Protein AF-0000000084999894 (afdb_homodimer)

Foldseek 3Di:
DLLADDPVVLVVLLVLQQAQWFFDDPPDTHGCVNVVCSSVLSVQLSNCLQVALLVSLVRSQQVAWDADDNRPDIHGNCVGTPVVCSVVSSVSSHVSSD/DLLDDDPVVLVVLLVLQQAQWFFDDPPDTHGCVNVVCSSVLSVQLSNCLQVALLVSLVRSQQVAWDADDVRPDIHGNCVGTPVVCSVVSSVSSHVSSD

Solvent-accessible surface area (backbone atoms only — not comparable to full-atom values): 9987 Å² total; per-residue (Å²): 126,87,73,71,72,53,72,68,52,42,50,52,49,14,58,63,36,14,83,70,4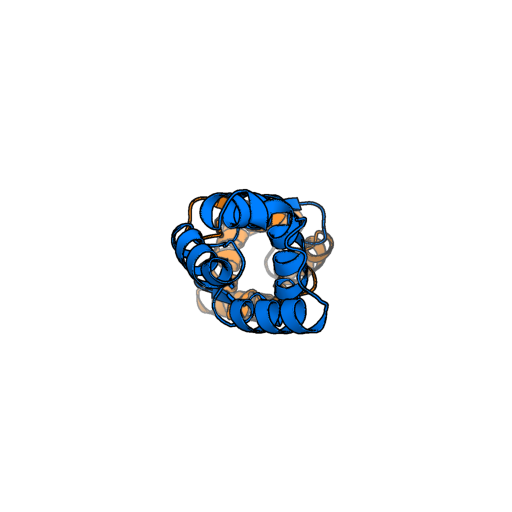1,41,37,26,52,62,90,40,76,47,32,23,44,81,60,68,42,21,52,60,38,40,58,46,20,51,80,29,21,89,69,24,25,67,52,11,37,54,51,16,30,55,64,38,73,38,34,20,11,76,52,82,36,72,42,35,43,58,55,28,23,36,72,73,49,52,57,54,45,19,59,70,35,42,85,65,23,111,126,84,74,71,73,54,71,69,53,43,52,52,48,12,57,65,36,12,83,70,42,41,37,25,51,61,89,39,76,47,32,24,45,79,64,68,43,21,52,61,39,40,58,48,18,51,78,28,21,88,68,25,25,68,52,12,38,55,51,16,30,55,65,38,72,40,34,21,11,78,51,81,37,71,42,34,42,57,53,28,22,36,72,72,49,52,56,56,44,20,61,69,36,42,85,64,22,111

Structure (mmCIF, N/CA/C/O backbone):
data_AF-0000000084999894-model_v1
#
loop_
_entity.id
_entity.type
_entity.pdbx_description
1 polymer 'DUF3181 domain-containing protein'
#
loop_
_atom_site.group_PDB
_atom_site.id
_atom_site.type_symbol
_atom_site.label_atom_id
_atom_site.label_alt_id
_atom_site.label_comp_id
_atom_site.label_asym_id
_atom_site.label_entity_id
_atom_site.label_seq_id
_atom_site.pdbx_PDB_ins_code
_atom_site.Cartn_x
_atom_site.Cartn_y
_atom_site.Cartn_z
_atom_site.occupancy
_atom_site.B_iso_or_equiv
_atom_site.auth_seq_id
_atom_site.auth_comp_id
_atom_site.auth_asym_id
_atom_site.auth_atom_id
_atom_site.pdbx_PDB_model_num
ATOM 1 N N . MET A 1 1 ? -5.047 29.031 24.141 1 42.06 1 MET A N 1
ATOM 2 C CA . MET A 1 1 ? -6.305 28.938 23.406 1 42.06 1 MET A CA 1
ATOM 3 C C . MET A 1 1 ? -6.305 27.719 22.469 1 42.06 1 MET A C 1
ATOM 5 O O . MET A 1 1 ? -5.336 27.5 21.75 1 42.06 1 MET A O 1
ATOM 9 N N . SER A 1 2 ? -6.98 26.578 22.766 1 49.41 2 SER A N 1
ATOM 10 C CA . SER A 1 2 ? -6.887 25.344 21.984 1 49.41 2 SER A CA 1
ATOM 11 C C . SER A 1 2 ? -7.191 25.594 20.516 1 49.41 2 SER A C 1
ATOM 13 O O . SER A 1 2 ? -8.258 26.125 20.172 1 49.41 2 SER A O 1
ATOM 15 N N . THR A 1 3 ? -6.207 26.016 19.672 1 62.91 3 THR A N 1
ATOM 16 C CA . THR A 1 3 ? -6.34 26.438 18.281 1 62.91 3 THR A CA 1
ATOM 17 C C . THR A 1 3 ? -7.086 25.406 17.453 1 62.91 3 THR A C 1
ATOM 19 O O . THR A 1 3 ? -6.469 24.625 16.719 1 62.91 3 THR A O 1
ATOM 22 N N . SER A 1 4 ? -8.242 25 18.031 1 76.25 4 SER A N 1
ATOM 23 C CA . SER A 1 4 ? -9.062 24.047 17.312 1 76.25 4 SER A CA 1
ATOM 24 C C . SER A 1 4 ? -9.695 24.672 16.062 1 76.25 4 SER A C 1
ATOM 26 O O . SER A 1 4 ? -10.109 25.844 16.109 1 76.25 4 SER A O 1
ATOM 28 N N . ILE A 1 5 ? -9.523 24.125 14.938 1 86.44 5 ILE A N 1
ATOM 29 C CA . ILE A 1 5 ? -10.117 24.594 13.688 1 86.44 5 ILE A CA 1
ATOM 30 C C . ILE A 1 5 ? -11.5 23.969 13.516 1 86.44 5 ILE A C 1
ATOM 32 O O . ILE A 1 5 ? -11.797 22.922 14.094 1 86.44 5 ILE A O 1
ATOM 36 N N . ASP A 1 6 ? -12.375 24.688 12.906 1 92.31 6 ASP A N 1
ATOM 37 C CA . ASP A 1 6 ? -13.734 24.188 12.734 1 92.31 6 ASP A CA 1
ATOM 38 C C . ASP A 1 6 ? -13.789 23.141 11.617 1 92.31 6 ASP A C 1
ATOM 40 O O . ASP A 1 6 ? -12.781 22.844 10.984 1 92.31 6 ASP A O 1
ATOM 44 N N . SER A 1 7 ? -14.977 22.594 11.375 1 94.31 7 SER A N 1
ATOM 45 C CA . SER A 1 7 ? -15.164 21.5 10.43 1 94.31 7 SER A CA 1
ATOM 46 C C . SER A 1 7 ? -14.828 21.938 9.008 1 94.31 7 SER A C 1
ATOM 48 O O . SER A 1 7 ? -14.281 21.156 8.227 1 94.31 7 SER A O 1
ATOM 50 N N . SER A 1 8 ? -15.211 23.172 8.656 1 95.5 8 SER A N 1
ATOM 51 C CA . SER A 1 8 ? -14.898 23.688 7.328 1 95.5 8 SER A CA 1
ATOM 52 C C . SER A 1 8 ? -13.391 23.781 7.105 1 95.5 8 SER A C 1
ATOM 54 O O . SER A 1 8 ? -12.898 23.438 6.031 1 95.5 8 SER A O 1
ATOM 56 N N . GLN A 1 9 ? -12.703 24.219 8.109 1 95.44 9 GLN A N 1
ATOM 57 C CA . GLN A 1 9 ? -11.25 24.328 8.031 1 95.44 9 GLN A CA 1
ATOM 58 C C . GLN A 1 9 ? -10.602 22.953 7.934 1 95.44 9 GLN A C 1
ATOM 60 O O . GLN A 1 9 ? -9.617 22.766 7.207 1 95.44 9 GLN A O 1
ATOM 65 N N . ILE A 1 10 ? -11.172 22.047 8.648 1 96.69 10 ILE A N 1
ATOM 66 C CA . ILE A 1 10 ? -10.664 20.688 8.586 1 96.69 10 ILE A CA 1
ATOM 67 C C . ILE A 1 10 ? -10.836 20.141 7.164 1 96.69 10 ILE A C 1
ATOM 69 O O . ILE A 1 10 ? -9.93 19.5 6.625 1 96.69 10 ILE A O 1
ATOM 73 N N . ASN A 1 11 ? -11.953 20.359 6.523 1 97.75 11 ASN A N 1
ATOM 74 C CA . ASN A 1 11 ? -12.195 19.938 5.152 1 97.75 11 ASN A CA 1
ATOM 75 C C . ASN A 1 11 ? -11.227 20.578 4.172 1 97.75 11 ASN A C 1
ATOM 77 O O . ASN A 1 11 ? -10.742 19.938 3.244 1 97.75 11 ASN A O 1
ATOM 81 N N . GLU A 1 12 ? -11.023 21.844 4.457 1 97.5 12 GLU A N 1
ATOM 82 C CA . GLU A 1 12 ? -10.07 22.562 3.611 1 97.5 12 GLU A CA 1
ATOM 83 C C . GLU A 1 12 ? -8.664 21.969 3.754 1 97.5 12 GLU A C 1
ATOM 85 O O . GLU A 1 12 ? -7.957 21.797 2.76 1 97.5 12 GLU A O 1
ATOM 90 N N . LEU A 1 13 ? -8.336 21.719 4.957 1 97.88 13 LEU A N 1
ATOM 91 C CA . LEU A 1 13 ? -7.039 21.094 5.219 1 97.88 13 LEU A CA 1
ATOM 92 C C . LEU A 1 13 ? -6.945 19.734 4.555 1 97.88 13 LEU A C 1
ATOM 94 O O . LEU A 1 13 ? -5.949 19.422 3.9 1 97.88 13 LEU A O 1
ATOM 98 N N . ALA A 1 14 ? -7.988 18.953 4.656 1 98.56 14 ALA A N 1
ATOM 99 C CA . ALA A 1 14 ? -8.031 17.625 4.043 1 98.56 14 ALA A CA 1
ATOM 100 C C . ALA A 1 14 ? -7.883 17.719 2.527 1 98.56 14 ALA A C 1
ATOM 102 O O . ALA A 1 14 ? -7.211 16.891 1.914 1 98.56 14 ALA A O 1
ATOM 103 N N . MET A 1 15 ? -8.445 18.719 1.971 1 98.44 15 MET A N 1
ATOM 104 C CA . MET A 1 15 ? -8.344 18.906 0.527 1 98.44 15 MET A CA 1
ATOM 105 C C . MET A 1 15 ? -6.91 19.219 0.118 1 98.44 15 MET A C 1
ATOM 107 O O . MET A 1 15 ? -6.441 18.766 -0.924 1 98.44 15 MET A O 1
ATOM 111 N N . SER A 1 16 ? -6.23 19.969 0.986 1 98.38 16 SER A N 1
ATOM 112 C CA . SER A 1 16 ? -4.836 20.328 0.718 1 98.38 16 SER A CA 1
ATOM 113 C C . SER A 1 16 ? -3.936 19.094 0.785 1 98.38 16 SER A C 1
ATOM 115 O O . SER A 1 16 ? -2.93 19.016 0.076 1 98.38 16 SER A O 1
ATOM 117 N N . ILE A 1 17 ? -4.324 18.125 1.551 1 98.81 17 ILE A N 1
ATOM 118 C CA . ILE A 1 17 ? -3.539 16.906 1.777 1 98.81 17 ILE A CA 1
ATOM 119 C C . ILE A 1 17 ? -3.84 15.891 0.686 1 98.81 17 ILE A C 1
ATOM 121 O O . ILE A 1 17 ? -2.936 15.203 0.205 1 98.81 17 ILE A O 1
ATOM 125 N N . ALA A 1 18 ? -4.996 15.875 0.167 1 98.75 18 ALA A N 1
ATOM 126 C CA . ALA A 1 18 ? -5.613 14.789 -0.592 1 98.75 18 ALA A CA 1
ATOM 127 C C . ALA A 1 18 ? -4.789 14.453 -1.832 1 98.75 18 ALA A C 1
ATOM 129 O O . ALA A 1 18 ? -4.531 13.281 -2.111 1 98.75 18 ALA A O 1
ATOM 130 N N . ASP A 1 19 ? -4.277 15.539 -2.557 1 98.12 19 ASP A N 1
ATOM 131 C CA . ASP A 1 19 ? -3.6 15.297 -3.828 1 98.12 19 ASP A CA 1
ATOM 132 C C . ASP A 1 19 ? -2.109 15.617 -3.727 1 98.12 19 ASP A C 1
ATOM 134 O O . ASP A 1 19 ? -1.407 15.648 -4.738 1 98.12 19 ASP A O 1
ATOM 138 N N . ARG A 1 20 ? -1.614 15.805 -2.467 1 98.5 20 ARG A N 1
ATOM 139 C CA . ARG A 1 20 ? -0.212 16.172 -2.293 1 98.5 20 ARG A CA 1
ATOM 140 C C . ARG A 1 20 ? 0.575 15.031 -1.652 1 98.5 20 ARG A C 1
ATOM 142 O O . ARG A 1 20 ? 1.729 14.789 -2.014 1 98.5 20 ARG A O 1
ATOM 149 N N . LEU A 1 21 ? -0.115 14.406 -0.722 1 98.81 21 LEU A N 1
ATOM 150 C CA . LEU A 1 21 ? 0.547 13.289 -0.059 1 98.81 21 LEU A CA 1
ATOM 151 C C . LEU A 1 21 ? 0.058 11.953 -0.62 1 98.81 21 LEU A C 1
ATOM 153 O O . LEU A 1 21 ? -1.085 11.852 -1.071 1 98.81 21 LEU A O 1
ATOM 157 N N . PHE A 1 22 ? 0.872 11 -0.553 1 98.75 22 PHE A N 1
ATOM 158 C CA . PHE A 1 22 ? 0.5 9.688 -1.085 1 98.75 22 PHE A CA 1
ATOM 159 C C . PHE A 1 22 ? 1.271 8.578 -0.38 1 98.75 22 PHE A C 1
ATOM 161 O O . PHE A 1 22 ? 2.371 8.805 0.127 1 98.75 22 PHE A O 1
ATOM 168 N N . ILE A 1 23 ? 0.676 7.43 -0.341 1 98.69 23 ILE A N 1
ATOM 169 C CA . ILE A 1 23 ? 1.337 6.176 0.007 1 98.69 23 ILE A CA 1
ATOM 170 C C . ILE A 1 23 ? 2.098 5.641 -1.203 1 98.69 23 ILE A C 1
ATOM 172 O O . ILE A 1 23 ? 1.589 5.668 -2.326 1 98.69 23 ILE A O 1
ATOM 176 N N . GLN A 1 24 ? 3.289 5.176 -0.963 1 98.56 24 GLN A N 1
ATOM 177 C CA . GLN A 1 24 ? 4.059 4.605 -2.066 1 98.56 24 GLN A CA 1
ATOM 178 C C . GLN A 1 24 ? 4.211 3.096 -1.91 1 98.56 24 GLN A C 1
ATOM 180 O O . GLN A 1 24 ? 4.672 2.617 -0.873 1 98.56 24 GLN A O 1
ATOM 185 N N . VAL A 1 25 ? 3.748 2.352 -2.902 1 97.88 25 VAL A N 1
ATOM 186 C CA . VAL A 1 25 ? 3.898 0.904 -3.008 1 97.88 25 VAL A CA 1
ATOM 187 C C . VAL A 1 25 ? 4.707 0.557 -4.254 1 97.88 25 VAL A C 1
ATOM 189 O O . VAL A 1 25 ? 4.191 0.607 -5.371 1 97.88 25 VAL A O 1
ATOM 192 N N . GLY A 1 26 ? 5.902 0.146 -4.023 1 96.75 26 GLY A N 1
ATOM 193 C CA . GLY A 1 26 ? 6.777 0.021 -5.176 1 96.75 26 GLY A CA 1
ATOM 194 C C . GLY A 1 26 ? 6.891 1.301 -5.984 1 96.75 26 GLY A C 1
ATOM 195 O O . GLY A 1 26 ? 7.266 2.346 -5.449 1 96.75 26 GLY A O 1
ATOM 196 N N . ASN A 1 27 ? 6.555 1.241 -7.223 1 96.38 27 ASN A N 1
ATOM 197 C CA . ASN A 1 27 ? 6.613 2.416 -8.086 1 96.38 27 ASN A CA 1
ATOM 198 C C . ASN A 1 27 ? 5.246 3.082 -8.219 1 96.38 27 ASN A C 1
ATOM 200 O O . ASN A 1 27 ? 5.086 4.039 -8.977 1 96.38 27 ASN A O 1
ATOM 204 N N . TRP A 1 28 ? 4.387 2.646 -7.508 1 97.56 28 TRP A N 1
ATOM 205 C CA . TRP A 1 28 ? 3.016 3.139 -7.59 1 97.56 28 TRP A CA 1
ATOM 206 C C . TRP A 1 28 ? 2.717 4.117 -6.461 1 97.56 28 TRP A C 1
ATOM 208 O O . TRP A 1 28 ? 3.205 3.947 -5.34 1 97.56 28 TRP A O 1
ATOM 218 N N . ASN A 1 29 ? 1.89 5.152 -6.734 1 98.12 29 ASN A N 1
ATOM 219 C CA . ASN A 1 29 ? 1.499 6.156 -5.75 1 98.12 29 ASN A CA 1
ATOM 220 C C . ASN A 1 29 ? -0.011 6.172 -5.535 1 98.12 29 ASN A C 1
ATOM 222 O O . ASN A 1 29 ? -0.778 6.34 -6.484 1 98.12 29 ASN A O 1
ATOM 226 N N . LEU A 1 30 ? -0.468 6.066 -4.301 1 98.25 30 LEU A N 1
ATOM 227 C CA . LEU A 1 30 ? -1.865 6.184 -3.895 1 98.25 30 LEU A CA 1
ATOM 228 C C . LEU A 1 30 ? -2.088 7.453 -3.078 1 98.25 30 LEU A C 1
ATOM 230 O O . LEU A 1 30 ? -1.743 7.504 -1.896 1 98.25 30 LEU A O 1
ATOM 234 N N . TYR A 1 31 ? -2.672 8.406 -3.691 1 98.62 31 TYR A N 1
ATOM 235 C CA . TYR A 1 31 ? -2.906 9.672 -3.004 1 98.62 31 TYR A CA 1
ATOM 236 C C . TYR A 1 31 ? -3.877 9.492 -1.844 1 98.62 31 TYR A C 1
ATOM 238 O O . TYR A 1 31 ? -4.805 8.68 -1.922 1 98.62 31 TYR A O 1
ATOM 246 N N . LEU A 1 32 ? -3.652 10.266 -0.811 1 98.88 32 LEU A N 1
ATOM 247 C CA . LEU A 1 32 ? -4.391 10.086 0.434 1 98.88 32 LEU A CA 1
ATOM 248 C C . LEU A 1 32 ? -5.871 10.398 0.238 1 98.88 32 LEU A C 1
ATOM 250 O O . LEU A 1 32 ? -6.723 9.852 0.938 1 98.88 32 LEU A O 1
ATOM 254 N N . GLY A 1 33 ? -6.113 11.305 -0.749 1 98.44 33 GLY A N 1
ATOM 255 C CA . GLY A 1 33 ? -7.508 11.523 -1.103 1 98.44 33 GLY A CA 1
ATOM 256 C C . GLY A 1 33 ? -8.203 10.273 -1.601 1 98.44 33 GLY A C 1
ATOM 257 O O . GLY A 1 33 ? -9.305 9.953 -1.165 1 98.44 33 GLY A O 1
ATOM 258 N N . ASP A 1 34 ? -7.57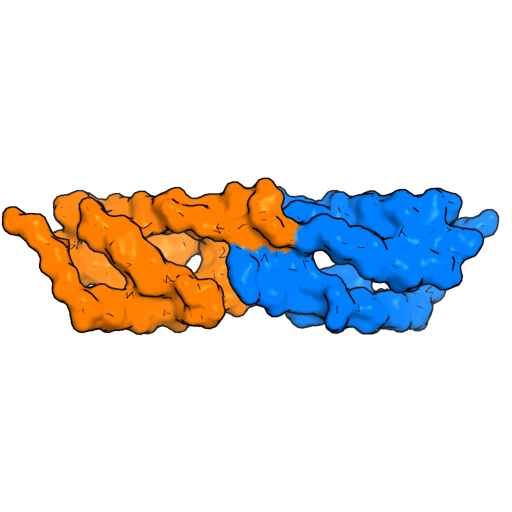 9.539 -2.434 1 97.56 34 ASP A N 1
ATOM 259 C CA . ASP A 1 34 ? -8.125 8.312 -2.988 1 97.56 34 ASP A CA 1
ATOM 260 C C . ASP A 1 34 ? -8.188 7.211 -1.932 1 97.56 34 ASP A C 1
ATOM 262 O O . ASP A 1 34 ? -9.109 6.395 -1.933 1 97.56 34 ASP A O 1
ATOM 266 N N . ALA A 1 35 ? -7.242 7.203 -1.053 1 98.12 35 ALA A N 1
ATOM 267 C CA . ALA A 1 35 ? -7.191 6.207 0.012 1 98.12 35 ALA A CA 1
ATOM 268 C C . ALA A 1 35 ? -8.242 6.488 1.083 1 98.12 35 ALA A C 1
ATOM 270 O O . ALA A 1 35 ? -8.523 5.633 1.924 1 98.12 35 ALA A O 1
ATOM 271 N N . GLY A 1 36 ? -8.766 7.676 1.106 1 98.19 36 GLY A N 1
ATOM 272 C CA . GLY A 1 36 ? -9.727 8.062 2.125 1 98.19 36 GLY A CA 1
ATOM 273 C C . GLY A 1 36 ? -9.086 8.383 3.461 1 98.19 36 GLY A C 1
ATOM 274 O O . GLY A 1 36 ? -9.711 8.219 4.512 1 98.19 36 GLY A O 1
ATOM 275 N N . LEU A 1 37 ? -7.801 8.875 3.459 1 98.69 37 LEU A N 1
ATOM 276 C CA . LEU A 1 37 ? -7.078 9.047 4.715 1 98.69 37 LEU A CA 1
ATOM 277 C C . LEU A 1 37 ? -6.828 10.523 5.008 1 98.69 37 LEU A C 1
ATOM 279 O O . LEU A 1 37 ? -6.387 10.875 6.102 1 98.69 37 LEU A O 1
ATOM 283 N N . ALA A 1 38 ? -7.059 11.422 4.047 1 98.81 38 ALA A N 1
ATOM 284 C CA . ALA A 1 38 ? -6.672 12.82 4.156 1 98.81 38 ALA A CA 1
ATOM 285 C C . ALA A 1 38 ? -7.367 13.492 5.336 1 98.81 38 ALA A C 1
ATOM 287 O O . ALA A 1 38 ? -6.73 14.188 6.133 1 98.81 38 ALA A O 1
ATOM 288 N N . LYS A 1 39 ? -8.648 13.258 5.531 1 98.56 39 LYS A N 1
ATOM 289 C CA . LYS A 1 39 ? -9.383 13.914 6.609 1 98.56 39 LYS A CA 1
ATOM 290 C C . LYS A 1 39 ? -8.961 13.367 7.973 1 98.56 39 LYS A C 1
ATOM 292 O O . LYS A 1 39 ? -8.773 14.133 8.922 1 98.56 39 LYS A O 1
ATOM 297 N N . ASP A 1 40 ? -8.836 12.031 8.023 1 98.25 40 ASP A N 1
ATOM 298 C CA . ASP A 1 40 ? -8.352 11.438 9.266 1 98.25 40 ASP A CA 1
ATOM 299 C C . ASP A 1 40 ? -6.996 12.023 9.656 1 98.25 40 ASP A C 1
ATOM 301 O O . ASP A 1 40 ? -6.742 12.289 10.836 1 98.25 40 ASP A O 1
ATOM 305 N N . LEU A 1 41 ? -6.203 12.219 8.672 1 98.69 41 LEU A N 1
ATOM 306 C CA . LEU A 1 41 ? -4.895 12.789 8.953 1 98.69 41 LEU A CA 1
ATOM 307 C C . LEU A 1 41 ? -5.02 14.227 9.438 1 98.69 41 LEU A C 1
ATOM 309 O O . LEU A 1 41 ? -4.355 14.625 10.398 1 98.69 41 LEU A O 1
ATOM 313 N N . ALA A 1 42 ? -5.82 14.953 8.797 1 98.44 42 ALA A N 1
ATOM 314 C CA . ALA A 1 42 ? -6.055 16.328 9.227 1 98.44 42 ALA A CA 1
ATOM 315 C C . ALA A 1 42 ? -6.492 16.391 10.688 1 98.44 42 ALA A C 1
ATOM 317 O O . ALA A 1 42 ? -5.969 17.188 11.469 1 98.44 42 ALA A O 1
ATOM 318 N N . ILE A 1 43 ? -7.363 15.531 11 1 97.94 43 ILE A N 1
ATOM 319 C CA . ILE A 1 43 ? -7.918 15.484 12.352 1 97.94 43 ILE A CA 1
ATOM 320 C C . ILE A 1 43 ? -6.824 15.086 13.344 1 97.94 43 ILE A C 1
ATOM 322 O O . ILE A 1 43 ? -6.695 15.695 14.406 1 97.94 43 ILE A O 1
ATOM 326 N N . GLU A 1 44 ? -6.027 14.195 12.945 1 97.88 44 GLU A N 1
ATOM 327 C CA . GLU A 1 44 ? -4.953 13.75 13.828 1 97.88 44 GLU A CA 1
ATOM 328 C C . GLU A 1 44 ? -3.924 14.852 14.055 1 97.88 44 GLU A C 1
ATOM 330 O O . GLU A 1 44 ? -3.422 15.023 15.164 1 97.88 44 GLU A O 1
ATOM 335 N N . CYS A 1 45 ? -3.646 15.539 13.07 1 98.19 45 CYS A N 1
ATOM 336 C CA . CYS A 1 45 ? -2.646 16.594 13.164 1 98.19 45 CYS A CA 1
ATOM 337 C C . CYS A 1 45 ? -3.133 17.719 14.062 1 98.19 45 CYS A C 1
ATOM 339 O O . CYS A 1 45 ? -2.348 18.312 14.812 1 98.19 45 CYS A O 1
ATOM 341 N N . GLN A 1 46 ? -4.395 18.031 13.969 1 96.88 46 GLN A N 1
ATOM 342 C CA . GLN A 1 46 ? -4.914 19.203 14.68 1 96.88 46 GLN A CA 1
ATOM 343 C C . GLN A 1 46 ? -4.664 19.094 16.172 1 96.88 46 GLN A C 1
ATOM 345 O O . GLN A 1 46 ? -4.477 20.094 16.859 1 96.88 46 GLN A O 1
ATOM 350 N N . ALA A 1 47 ? -4.594 17.922 16.672 1 95.69 47 ALA A N 1
ATOM 351 C CA . ALA A 1 47 ? -4.395 17.688 18.094 1 95.69 47 ALA A CA 1
ATOM 352 C C . ALA A 1 47 ? -3.057 18.25 18.562 1 95.69 47 ALA A C 1
ATOM 354 O O . ALA A 1 47 ? -2.846 18.438 19.766 1 95.69 47 ALA A O 1
ATOM 355 N N . ASN A 1 48 ? -2.168 18.531 17.656 1 96.81 48 ASN A N 1
ATOM 356 C CA . ASN A 1 48 ? -0.824 18.953 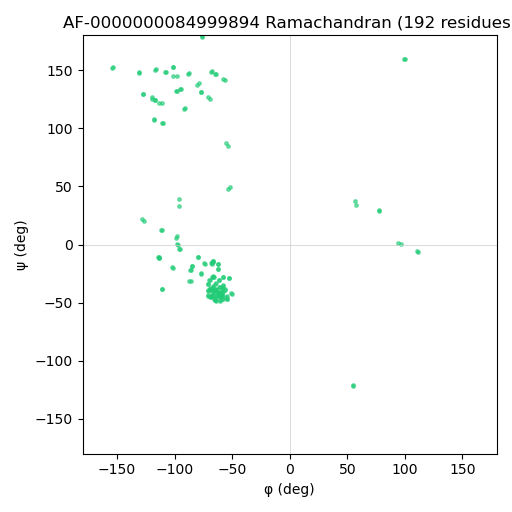18.031 1 96.81 48 ASN A CA 1
ATOM 357 C C . ASN A 1 48 ? -0.435 20.266 17.359 1 96.81 48 ASN A C 1
ATOM 359 O O . ASN A 1 48 ? 0.75 20.562 17.188 1 96.81 48 ASN A O 1
ATOM 363 N N . PHE A 1 49 ? -1.433 20.984 16.938 1 96.69 49 PHE A N 1
ATOM 364 C CA . PHE A 1 49 ? -1.169 22.266 16.297 1 96.69 49 PHE A CA 1
ATOM 365 C C . PHE A 1 49 ? -0.384 23.188 17.219 1 96.69 49 PHE A C 1
ATOM 367 O O . PHE A 1 49 ? 0.469 23.953 16.766 1 96.69 49 PHE A O 1
ATOM 374 N N . ASP A 1 50 ? -0.637 23.125 18.484 1 95.75 50 ASP A N 1
ATOM 375 C CA . ASP A 1 50 ? -0.014 24 19.469 1 95.75 50 ASP A CA 1
ATOM 376 C C . ASP A 1 50 ? 1.477 23.703 19.609 1 95.75 50 ASP A C 1
ATOM 378 O O . ASP A 1 50 ? 2.229 24.516 20.156 1 95.75 50 ASP A O 1
ATOM 382 N N . GLN A 1 51 ? 1.883 22.609 19.141 1 96.94 51 GLN A N 1
ATOM 383 C CA . GLN A 1 51 ? 3.275 22.203 19.281 1 96.94 51 GLN A CA 1
ATOM 384 C C . GLN A 1 51 ? 4.074 22.516 18.016 1 96.94 51 GLN A C 1
ATOM 386 O O . GLN A 1 51 ? 5.266 22.219 17.938 1 96.94 51 GLN A O 1
ATOM 391 N N . GLY A 1 52 ? 3.393 23.094 17.031 1 97 52 GLY A N 1
ATOM 392 C CA . GLY A 1 52 ? 4.066 23.453 15.797 1 97 52 GLY A CA 1
ATOM 393 C C . GLY A 1 52 ? 3.855 22.453 14.68 1 97 52 GLY A C 1
ATOM 394 O O . GLY A 1 52 ? 3.523 21.297 14.938 1 97 52 GLY A O 1
ATOM 395 N N . ALA A 1 53 ? 4.074 22.906 13.445 1 97.81 53 ALA A N 1
ATOM 396 C CA . ALA A 1 53 ? 3.795 22.125 12.25 1 97.81 53 ALA A CA 1
ATOM 397 C C . ALA A 1 53 ? 4.676 20.875 12.188 1 97.81 53 ALA A C 1
ATOM 399 O O . ALA A 1 53 ? 4.227 19.812 11.758 1 97.81 53 ALA A O 1
ATOM 400 N N . ASN A 1 54 ? 5.934 21 12.578 1 97.94 54 ASN A N 1
ATOM 401 C CA . ASN A 1 54 ? 6.863 19.875 12.539 1 97.94 54 ASN A CA 1
ATOM 402 C C . ASN A 1 54 ? 6.391 18.734 13.43 1 97.94 54 ASN A C 1
ATOM 404 O O . ASN A 1 54 ? 6.32 17.578 12.984 1 97.94 54 ASN A O 1
ATOM 408 N N . VAL A 1 55 ? 6.023 19.031 14.625 1 98.06 55 VAL A N 1
ATOM 409 C CA . VAL A 1 55 ? 5.562 18.031 15.586 1 98.06 55 VAL A CA 1
ATOM 410 C C . VAL A 1 55 ? 4.211 17.469 15.148 1 98.06 55 VAL A C 1
ATOM 412 O O . VAL A 1 55 ? 3.996 16.266 15.156 1 98.06 55 VAL A O 1
ATOM 415 N N . ALA A 1 56 ? 3.27 18.328 14.727 1 98.12 56 ALA A N 1
ATOM 416 C CA . ALA A 1 56 ? 1.942 17.906 14.289 1 98.12 56 ALA A CA 1
ATOM 417 C C . ALA A 1 56 ? 2.037 16.938 13.117 1 98.12 56 ALA A C 1
ATOM 419 O O . ALA A 1 56 ? 1.313 15.938 13.07 1 98.12 56 ALA A O 1
ATOM 420 N N . ALA A 1 57 ? 2.922 17.188 12.172 1 98.69 57 ALA A N 1
ATOM 421 C CA . ALA A 1 57 ? 3.104 16.328 11.008 1 98.69 57 ALA A CA 1
ATOM 422 C C . ALA A 1 57 ? 3.602 14.945 11.414 1 98.69 57 ALA A C 1
ATOM 424 O O . ALA A 1 57 ? 3.043 13.93 11 1 98.69 57 ALA A O 1
ATOM 425 N N . ARG A 1 58 ? 4.594 14.922 12.227 1 98.5 58 ARG A N 1
ATOM 426 C CA . ARG A 1 58 ? 5.203 13.656 12.633 1 98.5 58 ARG A CA 1
ATOM 427 C C . ARG A 1 58 ? 4.227 12.812 13.453 1 98.5 58 ARG A C 1
ATOM 429 O O . ARG A 1 58 ? 4.023 11.633 13.156 1 98.5 58 ARG A O 1
ATOM 436 N N . LYS A 1 59 ? 3.609 13.477 14.406 1 98.44 59 LYS A N 1
ATOM 437 C CA . LYS A 1 59 ? 2.676 12.75 15.266 1 98.44 59 LYS A CA 1
ATOM 438 C C . LYS A 1 59 ? 1.433 12.328 14.484 1 98.44 59 LYS A C 1
ATOM 440 O O . LYS A 1 59 ? 0.879 11.25 14.727 1 98.44 59 LYS A O 1
ATOM 445 N N . GLY A 1 60 ? 0.975 13.211 13.602 1 98.62 60 GLY A N 1
ATOM 446 C CA . GLY A 1 60 ? -0.157 12.859 12.766 1 98.62 60 GLY A CA 1
ATOM 447 C C . GLY A 1 60 ? 0.092 11.617 11.922 1 98.62 60 GLY A C 1
ATOM 448 O O . GLY A 1 60 ? -0.739 10.703 11.891 1 98.62 60 GLY A O 1
ATOM 4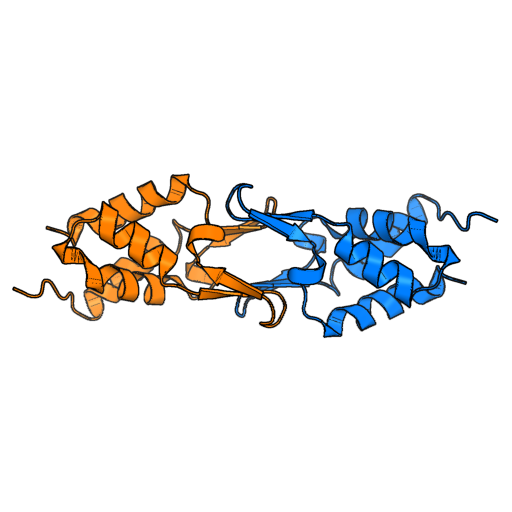49 N N . LEU A 1 61 ? 1.202 11.547 11.281 1 98.81 61 LEU A N 1
ATOM 450 C CA . LEU A 1 61 ? 1.556 10.43 10.414 1 98.81 61 LEU A CA 1
ATOM 451 C C . LEU A 1 61 ? 1.803 9.164 11.234 1 98.81 61 LEU A C 1
ATOM 453 O O . LEU A 1 61 ? 1.482 8.055 10.789 1 98.81 61 LEU A O 1
ATOM 457 N N . GLU A 1 62 ? 2.271 9.344 12.422 1 98.44 62 GLU A N 1
ATOM 458 C CA . GLU A 1 62 ? 2.502 8.211 13.312 1 98.44 62 GLU A CA 1
ATOM 459 C C . GLU A 1 62 ? 1.194 7.703 13.906 1 98.44 62 GLU A C 1
ATOM 461 O O . GLU A 1 62 ? 1.076 6.523 14.242 1 98.44 62 GLU A O 1
ATOM 466 N N . GLY A 1 63 ? 0.276 8.562 13.961 1 98.25 63 GLY A N 1
ATOM 467 C CA . GLY A 1 63 ? -0.97 8.258 14.648 1 98.25 63 GLY A CA 1
ATOM 468 C C . GLY A 1 63 ? -1.97 7.531 13.773 1 98.25 63 GLY A C 1
ATOM 469 O O . GLY A 1 63 ? -2.924 6.934 14.273 1 98.25 63 GLY A O 1
ATOM 470 N N . ILE A 1 64 ? -1.772 7.594 12.492 1 98.56 64 ILE A N 1
ATOM 471 C CA . ILE A 1 64 ? -2.689 6.953 11.555 1 98.56 64 ILE A CA 1
ATOM 472 C C . ILE A 1 64 ? -2.213 5.535 11.25 1 98.56 64 ILE A C 1
ATOM 474 O O . ILE A 1 64 ? -1.138 5.344 10.68 1 98.56 64 ILE A O 1
ATOM 478 N N . GLN A 1 65 ? -3.066 4.594 11.656 1 98.19 65 GLN A N 1
ATOM 479 C CA . GLN A 1 65 ? -2.758 3.201 11.352 1 98.19 65 GLN A CA 1
ATOM 480 C C . GLN A 1 65 ? -3.439 2.756 10.062 1 98.19 65 GLN A C 1
ATOM 482 O O . GLN A 1 65 ? -4.645 2.965 9.883 1 98.19 65 GLN A O 1
ATOM 487 N N . VAL A 1 66 ? -2.689 2.115 9.242 1 98.5 66 VAL A N 1
ATOM 488 C CA . VAL A 1 66 ? -3.211 1.649 7.957 1 98.5 66 VAL A CA 1
ATOM 489 C C . VAL A 1 66 ? -3.172 0.124 7.906 1 98.5 66 VAL A C 1
ATOM 491 O O . VAL A 1 66 ? -2.131 -0.485 8.172 1 98.5 66 VAL A O 1
ATOM 494 N N . LYS A 1 67 ? -4.324 -0.486 7.656 1 98.19 67 LYS A N 1
ATOM 495 C CA . LYS A 1 67 ? -4.414 -1.933 7.477 1 98.19 67 LYS A CA 1
ATOM 496 C C . LYS A 1 67 ? -3.912 -2.346 6.098 1 98.19 67 LYS A C 1
ATOM 498 O O . LYS A 1 67 ? -4.281 -1.739 5.09 1 98.19 67 LYS A O 1
ATOM 503 N N . LEU A 1 68 ? -3.055 -3.342 6.074 1 98.31 68 LEU A N 1
ATOM 504 C CA . LEU A 1 68 ? -2.576 -3.895 4.812 1 98.31 68 LEU A CA 1
ATOM 505 C C . LEU A 1 68 ? -3.004 -5.352 4.66 1 98.31 68 LEU A C 1
ATOM 507 O O . LEU A 1 68 ? -3.16 -6.062 5.652 1 98.31 68 LEU A O 1
ATOM 511 N N . GLY A 1 69 ? -3.195 -5.816 3.455 1 97.56 69 GLY A N 1
ATOM 512 C CA . GLY A 1 69 ? -3.396 -7.223 3.156 1 97.56 69 GLY A CA 1
ATOM 513 C C . GLY A 1 69 ? -4.578 -7.828 3.896 1 97.56 69 GLY A C 1
ATOM 514 O O . GLY A 1 69 ? -4.453 -8.891 4.504 1 97.56 69 GLY A O 1
ATOM 515 N N . GLY A 1 70 ? -5.52 -7.152 4.105 1 95.31 70 GLY A N 1
ATOM 516 C CA . GLY A 1 70 ? -6.703 -7.688 4.762 1 95.31 70 GLY A CA 1
ATOM 517 C C . GLY A 1 70 ? -6.734 -7.414 6.254 1 95.31 70 GLY A C 1
ATOM 518 O O . GLY A 1 70 ? -7.602 -7.926 6.965 1 95.31 70 GLY A O 1
ATOM 519 N N . GLY A 1 71 ? -5.762 -6.754 6.742 1 94.44 71 GLY A N 1
ATOM 520 C CA . GLY A 1 71 ? -5.855 -6.297 8.125 1 94.44 71 GLY A CA 1
ATOM 521 C C . GLY A 1 71 ? -4.887 -7.008 9.055 1 94.44 71 GLY A C 1
ATOM 522 O O . GLY A 1 71 ? -4.711 -6.598 10.203 1 94.44 71 GLY A O 1
ATOM 523 N N . ILE A 1 72 ? -4.18 -7.996 8.617 1 92.94 72 ILE A N 1
ATOM 524 C CA . ILE A 1 72 ? -3.252 -8.727 9.477 1 92.94 72 ILE A CA 1
ATOM 525 C C . ILE A 1 72 ? -2.047 -7.844 9.805 1 92.94 72 ILE A C 1
ATOM 527 O O . ILE A 1 72 ? -1.552 -7.844 10.93 1 92.94 72 ILE A O 1
ATOM 531 N N . THR A 1 73 ? -1.66 -7.145 8.742 1 96.31 73 THR A N 1
ATOM 532 C CA . THR A 1 73 ? -0.571 -6.191 8.922 1 96.31 73 THR A CA 1
ATOM 533 C C . THR A 1 73 ? -1.117 -4.781 9.125 1 96.31 73 THR A C 1
ATOM 535 O O . THR A 1 73 ? -2.041 -4.359 8.43 1 96.31 73 THR A O 1
ATOM 538 N N . ARG A 1 74 ? -0.595 -4.117 10.148 1 97.88 74 ARG A N 1
ATOM 539 C CA . ARG A 1 74 ? -0.927 -2.721 10.398 1 97.88 74 ARG A CA 1
ATOM 540 C C . ARG A 1 74 ? 0.334 -1.873 10.531 1 97.88 74 ARG A C 1
ATOM 542 O O . ARG A 1 74 ? 1.249 -2.225 11.281 1 97.88 74 ARG A O 1
ATOM 549 N N . LEU A 1 75 ? 0.382 -0.807 9.812 1 98.25 75 LEU A N 1
ATOM 550 C CA . LEU A 1 75 ? 1.509 0.118 9.867 1 98.25 75 LEU A CA 1
ATOM 551 C C . LEU A 1 75 ? 1.026 1.556 10.031 1 98.25 75 LEU A C 1
ATOM 553 O O . LEU A 1 75 ? -0.026 1.923 9.5 1 98.25 75 LEU A O 1
ATOM 557 N N . PRO A 1 76 ? 1.839 2.35 10.719 1 98.38 76 PRO A N 1
ATOM 558 C CA . PRO A 1 76 ? 1.517 3.777 10.68 1 98.38 76 PRO A CA 1
ATOM 559 C C . PRO A 1 76 ? 1.737 4.391 9.297 1 98.38 76 PRO A C 1
ATOM 561 O O . PRO A 1 76 ? 2.586 3.92 8.539 1 98.38 76 PRO A O 1
ATOM 564 N N . LEU A 1 77 ? 0.948 5.355 9.016 1 98.62 77 LEU A N 1
ATOM 565 C CA . LEU A 1 77 ? 1.083 6.078 7.758 1 98.62 77 LEU A CA 1
ATOM 566 C C . LEU A 1 77 ? 2.514 6.566 7.562 1 98.62 77 LEU A C 1
ATOM 568 O O . LEU A 1 77 ? 3.008 6.625 6.434 1 98.62 77 LEU A O 1
ATOM 572 N N . SER A 1 78 ? 3.275 6.836 8.617 1 98.62 78 SER A N 1
ATOM 573 C CA . SER A 1 78 ? 4.648 7.324 8.57 1 98.62 78 SER A CA 1
ATOM 574 C C . SER A 1 78 ? 5.57 6.32 7.887 1 98.62 78 SER A C 1
ATOM 576 O O . SER A 1 78 ? 6.617 6.695 7.352 1 98.62 78 SER A O 1
ATOM 578 N N . LYS A 1 79 ? 5.125 5.055 7.848 1 98.31 79 LYS A N 1
ATOM 579 C CA . LYS A 1 79 ? 5.949 4.012 7.25 1 98.31 79 LYS A CA 1
ATOM 580 C C . LYS A 1 79 ? 5.555 3.771 5.793 1 98.31 79 LYS A C 1
ATOM 582 O O . LYS A 1 79 ? 6.215 3.006 5.086 1 98.31 79 LYS A O 1
ATOM 587 N N . LEU A 1 80 ? 4.504 4.48 5.352 1 98.5 80 LEU A N 1
ATOM 588 C CA . LEU A 1 80 ? 3.959 4.176 4.035 1 98.5 80 LEU A CA 1
ATOM 589 C C . LEU A 1 80 ? 4.16 5.348 3.078 1 98.5 80 LEU A C 1
ATOM 591 O O . LEU A 1 80 ? 4.016 5.191 1.862 1 98.5 80 LEU A O 1
ATOM 595 N N . ILE A 1 81 ? 4.562 6.473 3.602 1 98.62 81 ILE A N 1
ATOM 596 C CA . ILE A 1 81 ? 4.789 7.637 2.75 1 98.62 81 ILE A CA 1
ATOM 597 C C . ILE A 1 81 ? 6.289 7.906 2.639 1 98.62 81 ILE A C 1
ATOM 599 O O . ILE A 1 81 ? 7.039 7.68 3.59 1 98.62 81 ILE A O 1
ATOM 603 N N . PRO A 1 82 ? 6.746 8.438 1.512 1 98 82 PRO A N 1
ATOM 604 C CA . PRO A 1 82 ? 8.148 8.836 1.413 1 98 82 PRO A CA 1
ATOM 605 C C . PRO A 1 82 ? 8.555 9.828 2.496 1 98 82 PRO A C 1
ATOM 607 O O . PRO A 1 82 ? 7.801 10.75 2.811 1 98 82 PRO A O 1
ATOM 610 N N . PRO A 1 83 ? 9.695 9.695 2.986 1 96.5 83 PRO A N 1
ATOM 611 C CA . PRO A 1 83 ? 10.102 10.539 4.113 1 96.5 83 PRO A CA 1
ATOM 612 C C . PRO A 1 83 ? 10.102 12.031 3.768 1 96.5 83 PRO A C 1
ATOM 614 O O . PRO A 1 83 ? 9.836 12.867 4.633 1 96.5 83 PRO A O 1
ATOM 617 N N . ASN A 1 84 ? 10.367 12.312 2.553 1 96.75 84 ASN A N 1
ATOM 618 C CA . ASN A 1 84 ? 10.406 13.719 2.162 1 96.75 84 ASN A CA 1
ATOM 619 C C . ASN A 1 84 ? 9.023 14.359 2.236 1 96.75 84 ASN A C 1
ATOM 621 O O . ASN A 1 84 ? 8.898 15.586 2.252 1 96.75 84 ASN A O 1
ATOM 625 N N . GLN A 1 85 ? 8.055 13.562 2.318 1 98 85 GLN A N 1
ATOM 626 C CA . GLN A 1 85 ? 6.699 14.109 2.311 1 98 85 GLN A CA 1
ATOM 627 C C . GLN A 1 85 ? 6.316 14.656 3.684 1 98 85 GLN A C 1
ATOM 629 O O . GLN A 1 85 ? 5.32 15.367 3.82 1 98 85 GLN A O 1
ATOM 634 N N . PHE A 1 86 ? 7.168 14.344 4.652 1 97.75 86 PHE A N 1
ATOM 635 C CA . PHE A 1 86 ? 6.977 15 5.938 1 97.75 86 PHE A CA 1
ATOM 636 C C . PHE A 1 86 ? 7.051 16.516 5.781 1 97.75 86 PHE A C 1
ATOM 638 O O . PHE A 1 86 ? 6.242 17.25 6.359 1 97.75 86 PHE A O 1
ATOM 645 N N . PHE A 1 87 ? 7.926 16.953 4.949 1 97.69 87 PHE A N 1
ATOM 646 C CA . PHE A 1 87 ? 8.078 18.391 4.73 1 97.69 87 PHE A CA 1
ATOM 647 C C . PHE A 1 87 ? 6.867 18.953 4.008 1 97.69 87 PHE A C 1
ATOM 649 O O . PHE A 1 87 ? 6.449 20.094 4.281 1 97.69 87 PHE A O 1
ATOM 656 N N . ASP A 1 88 ? 6.352 18.1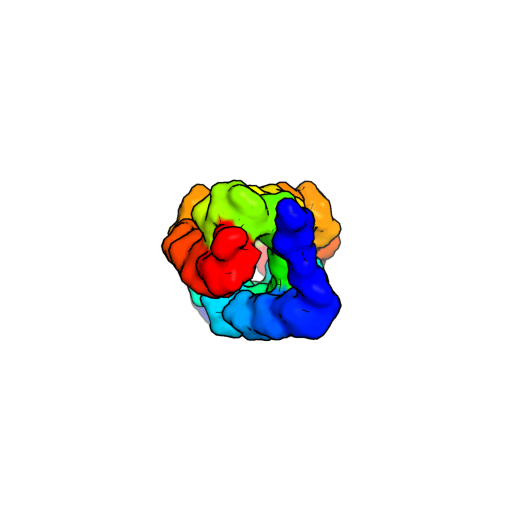88 3.102 1 98.5 88 ASP A N 1
ATOM 657 C CA . ASP A 1 88 ? 5.137 18.625 2.422 1 98.5 88 ASP A CA 1
ATOM 658 C C . ASP A 1 88 ? 3.996 18.828 3.414 1 98.5 88 ASP A C 1
ATOM 660 O O . ASP A 1 88 ? 3.281 19.828 3.354 1 98.5 88 ASP A O 1
ATOM 664 N N . LEU A 1 89 ? 3.893 17.906 4.285 1 98.81 89 LEU A N 1
ATOM 665 C CA . LEU A 1 89 ? 2.822 18.016 5.27 1 98.81 89 LEU A CA 1
ATOM 666 C C . LEU A 1 89 ? 3.062 19.203 6.203 1 98.81 89 LEU A C 1
ATOM 668 O O . LEU A 1 89 ? 2.129 19.938 6.535 1 98.81 89 LEU A O 1
ATOM 672 N N . GLU A 1 90 ? 4.27 19.359 6.629 1 98.56 90 GLU A N 1
ATOM 673 C CA . GLU A 1 90 ? 4.598 20.5 7.477 1 98.56 90 GLU A CA 1
ATOM 674 C C . GLU A 1 90 ? 4.191 21.812 6.82 1 98.56 90 GLU A C 1
ATOM 676 O O . GLU A 1 90 ? 3.602 22.688 7.469 1 98.56 90 GLU A O 1
ATOM 681 N N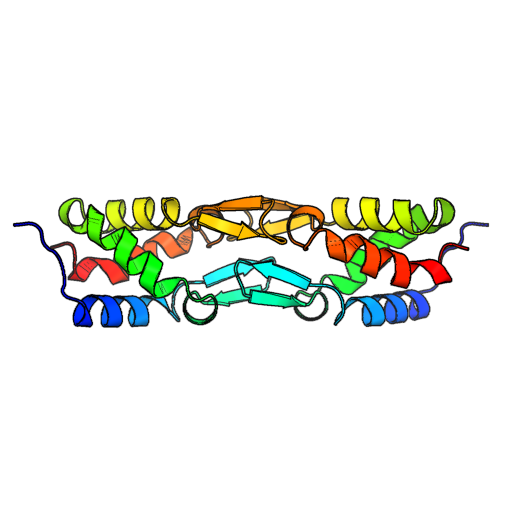 . GLU A 1 91 ? 4.523 21.922 5.625 1 98.5 91 GLU A N 1
ATOM 682 C CA . GLU A 1 91 ? 4.176 23.125 4.871 1 98.5 91 GLU A CA 1
ATOM 683 C C . GLU A 1 91 ? 2.664 23.344 4.844 1 98.5 91 GLU A C 1
ATOM 685 O O . GLU A 1 91 ? 2.189 24.453 5.059 1 98.5 91 GLU A O 1
ATOM 690 N N . ILE A 1 92 ? 1.946 22.359 4.641 1 98.44 92 ILE A N 1
ATOM 691 C CA . ILE A 1 92 ? 0.491 22.422 4.562 1 98.44 92 ILE A CA 1
ATOM 692 C C . ILE A 1 92 ? -0.079 22.844 5.914 1 98.44 92 ILE A C 1
ATOM 694 O O . ILE A 1 92 ? -1.063 23.578 5.977 1 98.44 92 ILE A O 1
ATOM 698 N N . LEU A 1 93 ? 0.582 22.422 6.941 1 98.12 93 LEU A N 1
ATOM 699 C CA . LEU A 1 93 ? 0.042 22.609 8.289 1 98.12 93 LEU A CA 1
ATOM 700 C C . LEU A 1 93 ? 0.427 23.984 8.844 1 98.12 93 LEU A C 1
ATOM 702 O O . LEU A 1 93 ? -0.201 24.469 9.781 1 98.12 93 LEU A O 1
ATOM 706 N N . GLU A 1 94 ? 1.454 24.562 8.312 1 97.44 94 GLU A N 1
ATOM 707 C CA . GLU A 1 94 ? 2.084 25.75 8.867 1 97.44 94 GLU A CA 1
ATOM 708 C C . GLU A 1 94 ? 1.053 26.844 9.141 1 97.44 94 GLU A C 1
ATOM 710 O O . GLU A 1 94 ? 1.041 27.438 10.219 1 97.44 94 GLU A O 1
ATOM 715 N N . PRO A 1 95 ? 0.067 27.078 8.227 1 95.62 95 PRO A N 1
ATOM 716 C CA . PRO A 1 95 ? -0.9 28.156 8.453 1 95.62 95 PRO A CA 1
ATOM 717 C C . PRO A 1 95 ? -1.816 27.891 9.648 1 95.62 95 PRO A C 1
ATOM 719 O O . PRO A 1 95 ? -2.426 28.812 10.188 1 95.62 95 PRO A O 1
ATOM 722 N N . TYR A 1 96 ? -1.802 26.703 10.086 1 95 96 TYR A N 1
ATOM 723 C CA . TYR A 1 96 ? -2.729 26.328 11.148 1 95 96 TYR A CA 1
ATOM 724 C C . TYR A 1 96 ? -2.018 26.281 12.492 1 95 96 TYR A C 1
ATOM 726 O O . TYR A 1 96 ? -2.662 26.203 13.539 1 95 96 TYR A O 1
ATOM 734 N N . CYS A 1 97 ? -0.707 26.156 12.461 1 93.19 97 CYS A N 1
ATOM 735 C CA . CYS A 1 97 ? 0.076 25.984 13.68 1 93.19 97 CYS A CA 1
ATOM 736 C C . CYS A 1 97 ? 0.629 27.312 14.164 1 93.19 97 CYS A C 1
ATOM 738 O O . CYS A 1 97 ? 1.397 27.359 15.133 1 93.19 97 CYS A O 1
ATOM 740 N N . ARG A 1 98 ? -0.035 28.312 14.094 1 77.44 98 ARG A N 1
ATOM 741 C CA . ARG A 1 98 ? 0.44 29.609 14.57 1 77.44 98 ARG A CA 1
ATOM 742 C C . ARG A 1 98 ? 0.388 29.672 16.094 1 77.44 98 ARG A C 1
ATOM 744 O O . ARG A 1 98 ? -0.461 29.031 16.719 1 77.44 98 ARG A O 1
ATOM 751 N N . MET B 1 1 ? 12.047 -34.094 -14.352 1 42.22 1 MET B N 1
ATOM 752 C CA . MET B 1 1 ? 12.078 -33.188 -15.484 1 42.22 1 MET B CA 1
ATOM 753 C C . MET B 1 1 ? 11.781 -31.75 -15.039 1 42.22 1 MET B C 1
ATOM 755 O O . MET B 1 1 ? 10.836 -31.516 -14.281 1 42.22 1 MET B O 1
ATOM 759 N N . SER B 1 2 ? 12.727 -30.781 -14.961 1 49.47 2 SER B N 1
ATOM 760 C CA . SER B 1 2 ? 12.523 -29.453 -14.383 1 49.47 2 SER B CA 1
ATOM 761 C C . SER B 1 2 ? 11.359 -28.734 -15.047 1 49.47 2 SER B C 1
ATOM 763 O O . SER B 1 2 ? 11.328 -28.578 -16.266 1 49.47 2 SER B O 1
ATOM 765 N N . THR B 1 3 ? 10.086 -28.906 -14.586 1 63.12 3 THR B N 1
ATOM 766 C CA . THR B 1 3 ? 8.844 -28.438 -15.188 1 63.12 3 THR B CA 1
ATOM 767 C C . THR B 1 3 ? 8.914 -26.938 -15.438 1 63.12 3 THR B C 1
ATOM 769 O O . THR B 1 3 ? 8.312 -26.141 -14.703 1 63.12 3 THR B O 1
ATOM 772 N N . SER B 1 4 ? 10.07 -26.562 -16.047 1 76.12 4 SER B N 1
ATOM 773 C CA . SER B 1 4 ? 10.219 -25.156 -16.375 1 76.12 4 SER B CA 1
ATOM 774 C C . SER B 1 4 ? 9.297 -24.75 -17.531 1 76.12 4 SER B C 1
ATOM 776 O O . SER B 1 4 ? 9.117 -25.516 -18.469 1 76.12 4 SER B O 1
ATOM 778 N N . ILE B 1 5 ? 8.531 -23.781 -17.375 1 86.38 5 ILE B N 1
ATOM 779 C CA . ILE B 1 5 ? 7.652 -23.25 -18.406 1 86.38 5 ILE B CA 1
ATOM 780 C C . ILE B 1 5 ? 8.398 -22.203 -19.234 1 86.38 5 ILE B C 1
ATOM 782 O O . ILE B 1 5 ? 9.375 -21.625 -18.781 1 86.38 5 ILE B O 1
ATOM 786 N N . ASP B 1 6 ? 8.062 -22.141 -20.469 1 92.25 6 ASP B N 1
ATOM 787 C CA . ASP B 1 6 ? 8.758 -21.188 -21.344 1 92.25 6 ASP B CA 1
ATOM 788 C C . ASP B 1 6 ? 8.258 -19.766 -21.109 1 92.25 6 ASP B C 1
ATOM 790 O O . ASP B 1 6 ? 7.367 -19.531 -20.297 1 92.25 6 ASP B O 1
ATOM 794 N N . SER B 1 7 ? 8.828 -18.812 -21.828 1 94.19 7 SER B N 1
ATOM 795 C CA . SER B 1 7 ? 8.547 -17.391 -21.625 1 94.19 7 SER B CA 1
ATOM 796 C C . SER B 1 7 ? 7.086 -17.062 -21.938 1 94.19 7 SER B C 1
ATOM 798 O O . SER B 1 7 ? 6.473 -16.234 -21.281 1 94.19 7 SER B O 1
ATOM 800 N N . SER B 1 8 ? 6.539 -17.703 -23 1 95.5 8 SER B N 1
ATOM 801 C CA . SER B 1 8 ? 5.141 -17.484 -23.344 1 95.5 8 SER B CA 1
ATOM 802 C C . SER B 1 8 ? 4.211 -17.938 -22.234 1 95.5 8 SER B C 1
ATOM 804 O O . SER B 1 8 ? 3.229 -17.266 -21.922 1 95.5 8 SER B O 1
ATOM 806 N N . GLN B 1 9 ? 4.535 -19.062 -21.672 1 95.31 9 GLN B N 1
ATOM 807 C CA . GLN B 1 9 ? 3.734 -19.594 -20.578 1 95.31 9 GLN B CA 1
ATOM 808 C C . GLN B 1 9 ? 3.832 -18.703 -19.344 1 95.31 9 GLN B C 1
ATOM 810 O O . GLN B 1 9 ? 2.844 -18.516 -18.625 1 95.31 9 GLN B O 1
ATOM 815 N N . ILE B 1 10 ? 5.008 -18.219 -19.141 1 96.62 10 ILE B N 1
ATOM 816 C CA . ILE B 1 10 ? 5.188 -17.297 -18.016 1 96.62 10 ILE B CA 1
ATOM 817 C C . ILE B 1 10 ? 4.324 -16.062 -18.219 1 96.62 10 ILE B C 1
ATOM 819 O O . ILE B 1 10 ? 3.676 -15.586 -17.281 1 96.62 10 ILE B O 1
ATOM 823 N N . ASN B 1 11 ? 4.27 -15.5 -19.391 1 97.75 11 ASN B N 1
ATOM 824 C CA . ASN B 1 11 ? 3.439 -14.336 -19.703 1 97.75 11 ASN B CA 1
ATOM 825 C C . ASN B 1 11 ? 1.956 -14.641 -19.5 1 97.75 11 ASN B C 1
ATOM 827 O O . ASN B 1 11 ? 1.208 -13.805 -19 1 97.75 11 ASN B O 1
ATOM 831 N N . GLU B 1 12 ? 1.633 -15.828 -19.938 1 97.5 12 GLU B N 1
ATOM 832 C CA . GLU B 1 12 ? 0.244 -16.25 -19.766 1 97.5 12 GLU B CA 1
ATOM 833 C C . GLU B 1 12 ? -0.11 -16.344 -18.281 1 97.5 12 GLU B C 1
ATOM 835 O O . GLU B 1 12 ? -1.188 -15.922 -17.859 1 97.5 12 GLU B O 1
ATOM 840 N N . LEU B 1 13 ? 0.78 -16.922 -17.594 1 97.88 13 LEU B N 1
ATOM 841 C CA . LEU B 1 13 ? 0.587 -17.031 -16.141 1 97.88 13 LEU B CA 1
ATOM 842 C C . LEU B 1 13 ? 0.492 -15.648 -15.508 1 97.88 13 LEU B C 1
ATOM 844 O O . LEU B 1 13 ? -0.401 -15.398 -14.695 1 97.88 13 LEU B O 1
ATOM 848 N N . ALA B 1 14 ? 1.361 -14.75 -15.898 1 98.56 14 ALA B N 1
ATOM 849 C CA . ALA B 1 14 ? 1.359 -13.391 -15.375 1 98.56 14 ALA B CA 1
ATOM 850 C C . ALA B 1 14 ? 0.038 -12.688 -15.68 1 98.56 14 ALA B C 1
ATOM 852 O O . ALA B 1 14 ? -0.485 -11.945 -14.844 1 98.56 14 ALA B O 1
ATOM 853 N N . MET B 1 15 ? -0.495 -12.969 -16.812 1 98.44 15 MET B N 1
ATOM 854 C CA . MET B 1 15 ? -1.771 -12.367 -17.188 1 98.44 15 MET B CA 1
ATOM 855 C C . MET B 1 15 ? -2.9 -12.875 -16.297 1 98.44 15 MET B C 1
ATOM 857 O O . MET B 1 15 ? -3.797 -12.117 -15.938 1 98.44 15 MET B O 1
ATOM 861 N N . SER B 1 16 ? -2.801 -14.156 -15.953 1 98.38 16 SER B N 1
ATOM 862 C CA . SER B 1 16 ? -3.809 -14.758 -15.086 1 98.38 16 SER B CA 1
ATOM 863 C C . SER B 1 16 ? -3.758 -14.156 -13.68 1 98.38 16 SER B C 1
ATOM 865 O O . SER B 1 16 ? -4.785 -14.055 -13.008 1 98.38 16 SER B O 1
ATOM 867 N N . ILE B 1 17 ? -2.619 -13.672 -13.281 1 98.81 17 ILE B N 1
ATOM 868 C CA . ILE B 1 17 ? -2.389 -13.141 -11.945 1 98.81 17 ILE B CA 1
ATOM 869 C C . ILE B 1 17 ? -2.758 -11.656 -11.914 1 98.81 17 ILE B C 1
ATOM 871 O O . ILE B 1 17 ? -3.336 -11.18 -10.93 1 98.81 17 ILE B O 1
ATOM 875 N N . ALA B 1 18 ? -2.605 -10.984 -12.953 1 98.69 18 ALA B N 1
ATOM 876 C CA . ALA B 1 18 ? -2.533 -9.523 -13.062 1 98.69 18 ALA B CA 1
ATOM 877 C C . ALA B 1 18 ? -3.803 -8.875 -12.516 1 98.69 18 ALA B C 1
ATOM 879 O O . ALA B 1 18 ? -3.734 -7.918 -11.742 1 98.69 18 ALA B O 1
ATOM 880 N N . ASP B 1 19 ? -5.016 -9.477 -12.891 1 98.06 19 ASP B N 1
ATOM 881 C CA . ASP B 1 19 ? -6.273 -8.828 -12.523 1 98.06 19 ASP B CA 1
ATOM 882 C C . ASP B 1 19 ? -7.02 -9.641 -11.469 1 98.06 19 ASP B C 1
ATOM 884 O O . ASP B 1 19 ? -8.188 -9.359 -11.18 1 98.06 19 ASP B O 1
ATOM 888 N N . ARG B 1 20 ? -6.32 -10.633 -10.867 1 98.44 20 ARG B N 1
ATOM 889 C CA . ARG B 1 20 ? -6.988 -11.484 -9.891 1 98.44 20 ARG B CA 1
ATOM 890 C C . ARG B 1 20 ? -6.453 -11.227 -8.484 1 98.44 20 ARG B C 1
ATOM 892 O O . ARG B 1 20 ? -7.211 -11.242 -7.512 1 98.44 20 ARG B O 1
ATOM 899 N N . LEU B 1 21 ? -5.152 -11.016 -8.469 1 98.81 21 LEU B N 1
ATOM 900 C CA . LEU B 1 21 ? -4.547 -10.742 -7.176 1 98.81 21 LEU B CA 1
ATOM 901 C C . LEU B 1 21 ? -4.293 -9.25 -7 1 98.81 21 LEU B C 1
ATOM 903 O O . LEU B 1 21 ? -4.062 -8.531 -7.977 1 98.81 21 LEU B O 1
ATOM 907 N N . PHE B 1 22 ? -4.281 -8.805 -5.812 1 98.75 22 PHE B N 1
ATOM 908 C CA . PHE B 1 22 ? -4.07 -7.387 -5.551 1 98.75 22 PHE B CA 1
ATOM 909 C C . PHE B 1 22 ? -3.49 -7.172 -4.16 1 98.75 22 PHE B C 1
ATOM 911 O O . PHE B 1 22 ? -3.701 -7.988 -3.26 1 98.75 22 PHE B O 1
ATOM 918 N N . ILE B 1 23 ? -2.762 -6.129 -4.012 1 98.69 23 ILE B N 1
ATOM 919 C CA . ILE B 1 23 ? -2.363 -5.578 -2.719 1 98.69 23 ILE B CA 1
ATOM 920 C C . ILE B 1 23 ? -3.518 -4.773 -2.121 1 98.69 23 ILE B C 1
ATOM 922 O O . ILE B 1 23 ? -4.191 -4.023 -2.83 1 98.69 23 ILE B O 1
ATOM 926 N N . GLN B 1 24 ? -3.717 -4.926 -0.839 1 98.62 24 GLN B N 1
ATOM 927 C CA . GLN B 1 24 ? -4.781 -4.164 -0.194 1 98.62 24 GLN B CA 1
ATOM 928 C C . GLN B 1 24 ? -4.211 -3.152 0.796 1 98.62 24 GLN B C 1
ATOM 930 O O . GLN B 1 24 ? -3.449 -3.516 1.694 1 98.62 24 GLN B O 1
ATOM 935 N N . VAL B 1 25 ? -4.516 -1.89 0.591 1 98 25 VAL B N 1
ATOM 936 C CA . VAL B 1 25 ? -4.172 -0.781 1.477 1 98 25 VAL B CA 1
ATOM 937 C C . VAL B 1 25 ? -5.449 -0.122 1.995 1 98 25 VAL B C 1
ATOM 939 O O . VAL B 1 25 ? -6.102 0.635 1.272 1 98 25 VAL B O 1
ATOM 942 N N . GLY B 1 26 ? -5.719 -0.344 3.236 1 96.81 26 GLY B N 1
ATOM 943 C CA . GLY B 1 26 ? -7.035 0.056 3.703 1 96.81 26 GLY B CA 1
ATOM 944 C C . GLY B 1 26 ? -8.164 -0.54 2.887 1 96.81 26 GLY B C 1
ATOM 945 O O . GLY B 1 26 ? -8.273 -1.762 2.762 1 96.81 26 GLY B O 1
ATOM 946 N N . ASN B 1 27 ? -8.969 0.281 2.316 1 96.69 27 ASN B N 1
ATOM 947 C CA . ASN B 1 27 ? -10.094 -0.189 1.508 1 96.69 27 ASN B CA 1
ATOM 948 C C . ASN B 1 27 ? -9.758 -0.151 0.018 1 96.69 27 ASN B C 1
ATOM 950 O O . ASN B 1 27 ? -10.617 -0.445 -0.819 1 96.69 27 ASN B O 1
ATOM 954 N N . TRP B 1 28 ? -8.633 0.151 -0.249 1 97.81 28 TRP B N 1
ATOM 955 C CA . TRP B 1 28 ? -8.195 0.296 -1.634 1 97.81 28 TRP B CA 1
ATOM 956 C C . TRP B 1 28 ? -7.488 -0.965 -2.119 1 97.81 28 TRP B C 1
ATOM 958 O O . TRP B 1 28 ? -6.766 -1.611 -1.357 1 97.81 28 TRP B O 1
ATOM 968 N N . ASN B 1 29 ? -7.672 -1.319 -3.426 1 98.19 29 ASN B N 1
ATOM 969 C CA . ASN B 1 29 ? -7.059 -2.496 -4.035 1 98.19 29 ASN B CA 1
ATOM 970 C C . ASN B 1 29 ? -6.16 -2.115 -5.207 1 98.19 29 ASN B C 1
ATOM 972 O O . ASN B 1 29 ? -6.613 -1.482 -6.16 1 98.19 29 ASN B O 1
ATOM 976 N N . LEU B 1 30 ? -4.898 -2.529 -5.207 1 98.19 30 LEU B N 1
ATOM 977 C CA . LEU B 1 30 ? -3.949 -2.369 -6.301 1 98.19 30 LEU B CA 1
ATOM 978 C C . LEU B 1 30 ? -3.635 -3.711 -6.949 1 98.19 30 LEU B C 1
ATOM 980 O O . LEU B 1 30 ? -2.861 -4.504 -6.406 1 98.19 30 LEU B O 1
ATOM 984 N N . TYR B 1 31 ? -4.191 -3.92 -8.07 1 98.62 31 TYR B N 1
ATOM 985 C CA . TYR B 1 31 ? -3.975 -5.188 -8.766 1 98.62 31 TYR B CA 1
ATOM 986 C C . TYR B 1 31 ? -2.512 -5.348 -9.164 1 98.62 31 TYR B C 1
ATOM 988 O O . TYR B 1 31 ? -1.844 -4.371 -9.508 1 98.62 31 TYR B O 1
ATOM 996 N N . LEU B 1 32 ? -2.064 -6.586 -9.141 1 98.81 32 LEU B N 1
ATOM 997 C CA . LEU B 1 32 ? -0.647 -6.871 -9.328 1 98.81 32 LEU B CA 1
ATOM 998 C C . LEU B 1 32 ? -0.204 -6.512 -10.742 1 98.81 32 LEU B C 1
ATOM 1000 O O . LEU B 1 32 ? 0.962 -6.18 -10.969 1 98.81 32 LEU B O 1
ATOM 1004 N N . GLY B 1 33 ? -1.199 -6.602 -11.648 1 98.44 33 GLY B N 1
ATOM 1005 C CA . GLY B 1 33 ? -0.888 -6.109 -12.977 1 98.44 33 GLY B CA 1
ATOM 1006 C C . GLY B 1 33 ? -0.508 -4.641 -12.992 1 98.44 33 GLY B C 1
ATOM 1007 O O . GLY B 1 33 ? 0.489 -4.258 -13.609 1 98.44 33 GLY B O 1
ATOM 1008 N N . ASP B 1 34 ? -1.221 -3.828 -12.305 1 97.62 34 ASP B N 1
ATOM 1009 C CA . ASP B 1 34 ? -0.961 -2.393 -12.242 1 97.62 34 ASP B CA 1
ATOM 1010 C C . ASP B 1 34 ? 0.304 -2.102 -11.438 1 97.62 34 ASP B C 1
ATOM 1012 O O . ASP B 1 34 ? 1.033 -1.154 -11.742 1 97.62 34 ASP B O 1
ATOM 1016 N N . ALA B 1 35 ? 0.556 -2.891 -10.445 1 98.06 35 ALA B N 1
ATOM 1017 C CA . ALA B 1 35 ? 1.734 -2.717 -9.602 1 98.06 35 ALA B CA 1
ATOM 1018 C C . ALA B 1 35 ? 3 -3.162 -10.328 1 98.06 35 ALA B C 1
ATOM 1020 O O . ALA B 1 35 ? 4.113 -2.877 -9.883 1 98.06 35 ALA B O 1
ATOM 1021 N N . GLY B 1 36 ? 2.85 -3.895 -11.375 1 98.19 36 GLY B N 1
ATOM 1022 C CA . GLY B 1 36 ? 3.998 -4.414 -12.102 1 98.19 36 GLY B CA 1
ATOM 1023 C C . GLY B 1 36 ? 4.648 -5.602 -11.422 1 98.19 36 GLY B C 1
ATOM 1024 O O . GLY B 1 36 ? 5.852 -5.828 -11.562 1 98.19 36 GLY B O 1
ATOM 1025 N N . LEU B 1 37 ? 3.85 -6.426 -10.656 1 98.69 37 LEU B N 1
ATOM 1026 C CA . LEU B 1 37 ? 4.445 -7.484 -9.844 1 98.69 37 LEU B CA 1
ATOM 1027 C C . LEU B 1 37 ? 4.039 -8.859 -10.359 1 98.69 37 LEU B C 1
ATOM 1029 O O . LEU B 1 37 ? 4.574 -9.875 -9.922 1 98.69 37 LEU B O 1
ATOM 1033 N N . ALA B 1 38 ? 3.055 -8.945 -11.266 1 98.81 38 ALA B N 1
ATOM 1034 C CA . ALA B 1 38 ? 2.461 -10.211 -11.68 1 98.81 38 ALA B CA 1
ATOM 1035 C C . ALA B 1 38 ? 3.508 -11.125 -12.305 1 98.81 38 ALA B C 1
ATOM 1037 O O . ALA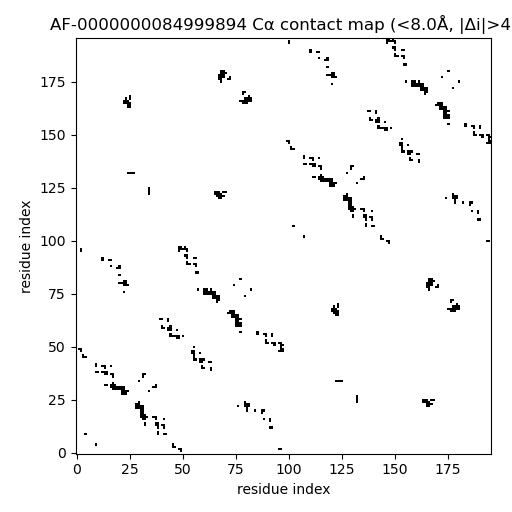 B 1 38 ? 3.594 -12.305 -11.953 1 98.81 38 ALA B O 1
ATOM 1038 N N . LYS B 1 39 ? 4.367 -10.617 -13.164 1 98.5 39 LYS B N 1
ATOM 1039 C CA . LYS B 1 39 ? 5.355 -11.453 -13.836 1 98.5 39 LYS B CA 1
ATOM 1040 C C . LYS B 1 39 ? 6.43 -11.922 -12.867 1 98.5 39 LYS B C 1
ATOM 1042 O O . LYS B 1 39 ? 6.832 -13.086 -12.891 1 98.5 39 LYS B O 1
ATOM 1047 N N . ASP B 1 40 ? 6.906 -10.984 -12.031 1 98.25 40 ASP B N 1
ATOM 1048 C CA . ASP B 1 40 ? 7.875 -11.375 -11.016 1 98.25 40 ASP B CA 1
ATOM 1049 C C . ASP B 1 40 ? 7.328 -12.492 -10.133 1 98.25 40 ASP B C 1
ATOM 1051 O O . ASP B 1 40 ? 8.055 -13.414 -9.766 1 98.25 40 ASP B O 1
ATOM 1055 N N . LEU B 1 41 ? 6.09 -12.367 -9.859 1 98.69 41 LEU B N 1
ATOM 1056 C CA . LEU B 1 41 ? 5.484 -13.406 -9.031 1 98.69 41 LEU B CA 1
ATOM 1057 C C . LEU B 1 41 ? 5.422 -14.734 -9.781 1 98.69 41 LEU B C 1
ATOM 1059 O O . LEU B 1 41 ? 5.73 -15.781 -9.219 1 98.69 41 LEU B O 1
ATOM 1063 N N . ALA B 1 42 ? 5.039 -14.672 -10.969 1 98.44 42 ALA B N 1
ATOM 1064 C CA . ALA B 1 42 ? 5.008 -15.883 -11.781 1 98.44 42 ALA B CA 1
ATOM 1065 C C . ALA B 1 42 ? 6.375 -16.562 -11.797 1 98.44 42 ALA B C 1
ATOM 1067 O O . ALA B 1 42 ? 6.469 -17.781 -11.602 1 98.44 42 ALA B O 1
ATOM 1068 N N . ILE B 1 43 ? 7.336 -15.781 -11.977 1 97.94 43 ILE B N 1
ATOM 1069 C CA . ILE B 1 43 ? 8.703 -16.297 -12.055 1 97.94 43 ILE B CA 1
ATOM 1070 C C . ILE B 1 43 ? 9.109 -16.891 -10.711 1 97.94 43 ILE B C 1
ATOM 1072 O O . ILE B 1 43 ? 9.688 -17.984 -10.664 1 97.94 43 ILE B O 1
ATOM 1076 N N . GLU B 1 44 ? 8.742 -16.25 -9.695 1 97.88 44 GLU B N 1
ATOM 1077 C CA . GLU B 1 44 ? 9.094 -16.734 -8.359 1 97.88 44 GLU B CA 1
ATOM 1078 C C . GLU B 1 44 ? 8.391 -18.062 -8.062 1 97.88 44 GLU B C 1
ATOM 1080 O O . GLU B 1 44 ? 8.984 -18.969 -7.473 1 97.88 44 GLU B O 1
ATOM 1085 N N . CYS B 1 45 ? 7.219 -18.156 -8.461 1 98.12 45 CYS B N 1
ATOM 1086 C CA . CYS B 1 45 ? 6.445 -19.375 -8.195 1 98.12 45 CYS B CA 1
ATOM 1087 C C . CYS B 1 45 ? 7.008 -20.562 -8.969 1 98.12 45 CYS B C 1
ATOM 1089 O O . CYS B 1 45 ? 7.027 -21.672 -8.461 1 98.12 45 CYS B O 1
ATOM 1091 N N . GLN B 1 46 ? 7.422 -20.297 -10.18 1 96.88 46 GLN B N 1
ATOM 1092 C CA . GLN B 1 46 ? 7.836 -21.406 -11.047 1 96.88 46 GLN B CA 1
ATOM 1093 C C . GLN B 1 46 ? 8.961 -22.203 -10.406 1 96.88 46 GLN B C 1
ATOM 1095 O O . GLN B 1 46 ? 9.07 -23.422 -10.633 1 96.88 46 GLN B O 1
ATOM 1100 N N . ALA B 1 47 ? 9.727 -21.609 -9.602 1 95.75 47 ALA B N 1
ATOM 1101 C CA . ALA B 1 47 ? 10.867 -22.25 -8.953 1 95.75 47 ALA B CA 1
ATOM 1102 C C . ALA B 1 47 ? 10.406 -23.391 -8.062 1 95.75 47 ALA B C 1
ATOM 1104 O O . ALA B 1 47 ? 11.203 -24.266 -7.699 1 95.75 47 ALA B O 1
ATOM 1105 N N . ASN B 1 48 ? 9.141 -23.438 -7.727 1 96.75 48 ASN B N 1
ATOM 1106 C CA . ASN B 1 48 ? 8.656 -24.438 -6.777 1 96.75 48 ASN B CA 1
ATOM 1107 C C . ASN B 1 48 ? 7.469 -25.203 -7.336 1 96.75 48 ASN B C 1
ATOM 1109 O O . ASN B 1 48 ? 6.66 -25.75 -6.578 1 96.75 48 ASN B O 1
ATOM 1113 N N . PHE B 1 49 ? 7.359 -25.188 -8.641 1 96.69 49 PHE B N 1
ATOM 1114 C CA . PHE B 1 49 ? 6.266 -25.906 -9.273 1 96.69 49 PHE B CA 1
ATOM 1115 C C . PHE B 1 49 ? 6.309 -27.391 -8.898 1 96.69 49 PHE B C 1
ATOM 1117 O O . PHE B 1 49 ? 5.262 -28.016 -8.734 1 96.69 49 PHE B O 1
ATOM 1124 N N . ASP B 1 50 ? 7.461 -27.938 -8.766 1 95.69 50 ASP B N 1
ATOM 1125 C CA . ASP B 1 50 ? 7.645 -29.359 -8.484 1 95.69 50 ASP B CA 1
ATOM 1126 C C . ASP B 1 50 ? 7.145 -29.719 -7.086 1 95.69 50 ASP B C 1
ATOM 1128 O O . ASP B 1 50 ? 6.941 -30.891 -6.773 1 95.69 50 ASP B O 1
ATOM 1132 N N . GLN B 1 51 ? 6.965 -28.766 -6.289 1 96.88 51 GLN B N 1
ATOM 1133 C CA . GLN B 1 51 ? 6.555 -29 -4.91 1 96.88 51 GLN B CA 1
ATOM 1134 C C . GLN B 1 51 ? 5.047 -28.844 -4.75 1 96.88 51 GLN B C 1
ATOM 1136 O O . GLN B 1 51 ? 4.516 -28.984 -3.648 1 96.88 51 GLN B O 1
ATOM 1141 N N . GLY B 1 52 ? 4.367 -28.516 -5.848 1 97 52 GLY B N 1
ATOM 1142 C CA . GLY B 1 52 ? 2.924 -28.359 -5.805 1 97 52 GLY B CA 1
ATOM 1143 C C . GLY B 1 52 ? 2.482 -26.906 -5.715 1 97 52 GLY B C 1
ATOM 1144 O O . GLY B 1 52 ? 3.252 -26.047 -5.289 1 97 52 GLY B O 1
ATOM 1145 N N . ALA B 1 53 ? 1.222 -26.672 -6.094 1 97.75 53 ALA B N 1
ATOM 1146 C CA . ALA B 1 53 ? 0.668 -25.328 -6.203 1 97.75 53 ALA B CA 1
ATOM 1147 C C . ALA B 1 53 ? 0.63 -24.641 -4.84 1 97.75 53 ALA B C 1
ATOM 1149 O O . ALA B 1 53 ? 0.879 -23.438 -4.738 1 97.75 53 ALA B O 1
ATOM 1150 N N . ASN B 1 54 ? 0.297 -25.375 -3.801 1 97.94 54 ASN B N 1
ATOM 1151 C CA . ASN B 1 54 ? 0.217 -24.797 -2.457 1 97.94 54 ASN B CA 1
ATOM 1152 C C . ASN B 1 54 ? 1.561 -24.234 -2.006 1 97.94 54 ASN B C 1
ATOM 1154 O O . ASN B 1 54 ? 1.641 -23.094 -1.56 1 97.94 54 ASN B O 1
ATOM 1158 N N . VAL B 1 55 ? 2.594 -24.984 -2.156 1 98.06 55 VAL B N 1
ATOM 1159 C CA . VAL B 1 55 ? 3.936 -24.578 -1.752 1 98.06 55 VAL B CA 1
ATOM 1160 C C . VAL B 1 55 ? 4.43 -23.453 -2.658 1 98.06 55 VAL B C 1
ATOM 1162 O O . VAL B 1 55 ? 4.973 -22.453 -2.18 1 98.06 55 VAL B O 1
ATOM 1165 N N . ALA B 1 56 ? 4.246 -23.578 -3.979 1 98.12 56 ALA B N 1
ATOM 1166 C CA . ALA B 1 56 ? 4.672 -22.562 -4.938 1 98.12 56 ALA B CA 1
ATOM 1167 C C . ALA B 1 56 ? 4.027 -21.203 -4.633 1 98.12 56 ALA B C 1
ATOM 1169 O O . ALA B 1 56 ? 4.688 -20.172 -4.691 1 98.12 56 ALA B O 1
ATOM 1170 N N . ALA B 1 57 ? 2.758 -21.203 -4.281 1 98.69 57 ALA B N 1
ATOM 1171 C CA . ALA B 1 57 ? 2.037 -19.969 -3.961 1 98.69 57 ALA B CA 1
ATOM 1172 C C . ALA B 1 57 ? 2.615 -19.297 -2.715 1 98.69 57 ALA B C 1
ATOM 1174 O O . ALA B 1 57 ? 2.904 -18.094 -2.725 1 98.69 57 ALA B O 1
ATOM 1175 N N . ARG B 1 58 ? 2.803 -20.047 -1.707 1 98.44 58 ARG B N 1
ATOM 1176 C CA . ARG B 1 58 ? 3.281 -19.516 -0.437 1 98.44 58 ARG B CA 1
ATOM 1177 C C . ARG B 1 58 ? 4.699 -18.969 -0.575 1 98.44 58 ARG B C 1
ATOM 1179 O O . ARG B 1 58 ? 4.969 -17.828 -0.178 1 98.44 58 ARG B O 1
ATOM 1186 N N . LYS B 1 59 ? 5.531 -19.781 -1.187 1 98.44 59 LYS B N 1
ATOM 1187 C CA . LYS B 1 59 ? 6.922 -19.359 -1.335 1 98.44 59 LYS B CA 1
ATOM 1188 C C . LYS B 1 59 ? 7.043 -18.188 -2.305 1 98.44 59 LYS B C 1
ATOM 1190 O O . LYS B 1 59 ? 7.883 -17.297 -2.119 1 98.44 59 LYS B O 1
ATOM 1195 N N . GLY B 1 60 ? 6.23 -18.234 -3.369 1 98.62 60 GLY B N 1
ATOM 1196 C CA . GLY B 1 60 ? 6.223 -17.125 -4.301 1 98.62 60 GLY B CA 1
ATOM 1197 C C . GLY B 1 60 ? 5.863 -15.797 -3.646 1 98.62 60 GLY B C 1
ATOM 1198 O O . GLY B 1 60 ? 6.555 -14.797 -3.838 1 98.62 60 GLY B O 1
ATOM 1199 N N . LEU B 1 61 ? 4.855 -15.773 -2.865 1 98.81 61 LEU B N 1
ATOM 1200 C CA . LEU B 1 61 ? 4.379 -14.57 -2.197 1 98.81 61 LEU B CA 1
ATOM 1201 C C . LEU B 1 61 ? 5.359 -14.125 -1.115 1 98.81 61 LEU B C 1
ATOM 1203 O O . LEU B 1 61 ? 5.543 -12.922 -0.891 1 98.81 61 LEU B O 1
ATOM 1207 N N . GLU B 1 62 ? 6.027 -15.062 -0.536 1 98.38 62 GLU B N 1
ATOM 1208 C CA . GLU B 1 62 ? 7.023 -14.75 0.485 1 98.38 62 GLU B CA 1
ATOM 1209 C C . GLU B 1 62 ? 8.312 -14.234 -0.143 1 98.38 62 GLU B C 1
ATOM 1211 O O . GLU B 1 62 ? 9.055 -13.477 0.482 1 98.38 62 GLU B O 1
ATOM 1216 N N . GLY B 1 63 ? 8.492 -14.602 -1.324 1 98.25 63 GLY B N 1
ATOM 1217 C CA . GLY B 1 63 ? 9.758 -14.312 -1.987 1 98.25 63 GLY B CA 1
ATOM 1218 C C . GLY B 1 63 ? 9.789 -12.93 -2.615 1 98.25 63 GLY B C 1
ATOM 1219 O O . GLY B 1 63 ? 10.867 -12.406 -2.92 1 98.25 63 GLY B O 1
ATOM 1220 N N . ILE B 1 64 ? 8.648 -12.359 -2.822 1 98.56 64 ILE B N 1
ATOM 1221 C CA . ILE B 1 64 ? 8.57 -11.047 -3.449 1 98.56 64 ILE B CA 1
ATOM 1222 C C . ILE B 1 64 ? 8.594 -9.953 -2.377 1 98.56 64 ILE B C 1
ATOM 1224 O O . ILE B 1 64 ? 7.695 -9.883 -1.54 1 98.56 64 ILE B O 1
ATOM 1228 N N . GLN B 1 65 ? 9.656 -9.156 -2.473 1 98.19 65 GLN B N 1
ATOM 1229 C CA . GLN B 1 65 ? 9.75 -8.031 -1.549 1 98.19 65 GLN B CA 1
ATOM 1230 C C . GLN B 1 65 ? 9.211 -6.754 -2.18 1 98.19 65 GLN B C 1
ATOM 1232 O O . GLN B 1 65 ? 9.578 -6.398 -3.301 1 98.19 65 GLN B O 1
ATOM 1237 N N . VAL B 1 66 ? 8.414 -6.07 -1.439 1 98.5 66 VAL B N 1
ATOM 1238 C CA . VAL B 1 66 ? 7.805 -4.836 -1.927 1 98.5 66 VAL B CA 1
ATOM 1239 C C . VAL B 1 66 ? 8.273 -3.658 -1.076 1 98.5 66 VAL B C 1
ATOM 1241 O O . VAL B 1 66 ? 8.18 -3.697 0.153 1 98.5 66 VAL B O 1
ATOM 1244 N N . LYS B 1 67 ? 8.852 -2.645 -1.717 1 98.19 67 LYS B N 1
ATOM 1245 C CA . LYS B 1 67 ? 9.258 -1.413 -1.045 1 98.19 67 LYS B CA 1
ATOM 1246 C C . LYS B 1 67 ? 8.055 -0.512 -0.772 1 98.19 67 LYS B C 1
ATOM 1248 O O . LYS B 1 67 ? 7.227 -0.293 -1.655 1 98.19 67 LYS B O 1
ATOM 1253 N N . LEU B 1 68 ? 7.957 -0.035 0.439 1 98.31 68 LEU B N 1
ATOM 1254 C CA . LEU B 1 68 ? 6.91 0.911 0.8 1 98.31 68 LEU B CA 1
ATOM 1255 C C . LEU B 1 68 ? 7.504 2.254 1.207 1 98.31 68 LEU B C 1
ATOM 1257 O O . LEU B 1 68 ? 8.625 2.312 1.715 1 98.31 68 LEU B O 1
ATOM 1261 N N . GLY B 1 69 ? 6.801 3.34 1.012 1 97.56 69 GLY B N 1
ATOM 1262 C CA . GLY B 1 69 ? 7.148 4.648 1.541 1 97.56 69 GLY B CA 1
ATOM 1263 C C . GLY B 1 69 ? 8.531 5.113 1.122 1 97.56 69 GLY B C 1
ATOM 1264 O O . GLY B 1 69 ? 9.328 5.531 1.961 1 97.56 69 GLY B O 1
ATOM 1265 N N . GLY B 1 70 ? 8.906 4.848 0.021 1 95.38 70 GLY B N 1
ATOM 1266 C CA . GLY B 1 70 ? 10.203 5.309 -0.465 1 95.38 70 GLY B CA 1
ATOM 1267 C C . GLY B 1 70 ? 11.312 4.297 -0.266 1 95.38 70 GLY B C 1
ATOM 1268 O O . GLY B 1 70 ? 12.484 4.598 -0.503 1 95.38 70 GLY B O 1
ATOM 1269 N N . GLY B 1 71 ? 10.977 3.158 0.278 1 94.38 71 GLY B N 1
ATOM 1270 C CA . GLY B 1 71 ? 11.969 2.092 0.308 1 94.38 71 GLY B CA 1
ATOM 1271 C C . GLY B 1 71 ? 12.484 1.801 1.701 1 94.38 71 GLY B C 1
ATOM 1272 O O . GLY B 1 71 ? 13.188 0.807 1.913 1 94.38 71 GLY B O 1
ATOM 1273 N N . ILE B 1 72 ? 12.125 2.551 2.701 1 93 72 ILE B N 1
ATOM 1274 C CA . ILE B 1 72 ? 12.617 2.328 4.059 1 93 72 ILE B CA 1
ATOM 1275 C C . ILE B 1 72 ? 11.992 1.059 4.629 1 93 72 ILE B C 1
ATOM 1277 O O . ILE B 1 72 ? 12.656 0.288 5.324 1 93 72 ILE B O 1
ATOM 1281 N N . THR B 1 73 ? 10.719 0.943 4.277 1 96.44 73 THR B N 1
ATOM 1282 C CA . THR B 1 73 ? 10.008 -0.268 4.676 1 96.44 73 THR B CA 1
ATOM 1283 C C . THR B 1 73 ? 9.953 -1.271 3.527 1 96.44 73 THR B C 1
ATOM 1285 O O . THR B 1 73 ? 9.711 -0.895 2.381 1 96.44 73 THR B O 1
ATOM 1288 N N . ARG B 1 74 ? 10.289 -2.512 3.846 1 97.88 74 ARG B N 1
ATOM 1289 C CA . ARG B 1 74 ? 10.172 -3.605 2.885 1 97.88 74 ARG B CA 1
ATOM 1290 C C . ARG B 1 74 ? 9.367 -4.762 3.471 1 97.88 74 ARG B C 1
ATOM 1292 O O . ARG B 1 74 ? 9.648 -5.219 4.582 1 97.88 74 ARG B O 1
ATOM 1299 N N . LEU B 1 75 ? 8.398 -5.203 2.75 1 98.25 75 LEU B N 1
ATOM 1300 C CA . LEU B 1 75 ? 7.57 -6.332 3.168 1 98.25 75 LEU B CA 1
ATOM 1301 C C . LEU B 1 75 ? 7.434 -7.352 2.045 1 98.25 75 LEU B C 1
ATOM 1303 O O . LEU B 1 75 ? 7.387 -6.984 0.869 1 98.25 75 LEU B O 1
ATOM 1307 N N . PRO B 1 76 ? 7.324 -8.617 2.449 1 98.38 76 PRO B N 1
ATOM 1308 C CA . PRO B 1 76 ? 6.945 -9.578 1.411 1 98.38 76 PRO B CA 1
ATOM 1309 C C . PRO B 1 76 ? 5.52 -9.375 0.908 1 98.38 76 PRO B C 1
ATOM 1311 O O . PRO B 1 76 ? 4.66 -8.898 1.653 1 98.38 76 PRO B O 1
ATOM 1314 N N . LEU B 1 77 ? 5.336 -9.703 -0.314 1 98.62 77 LEU B N 1
ATOM 1315 C CA . LEU B 1 77 ? 4.008 -9.617 -0.912 1 98.62 77 LEU B CA 1
ATOM 1316 C C . LEU B 1 77 ? 2.984 -10.375 -0.074 1 98.62 77 LEU B C 1
ATOM 1318 O O . LEU B 1 77 ? 1.823 -9.969 0.01 1 98.62 77 LEU B O 1
ATOM 1322 N N . SER B 1 78 ? 3.363 -11.406 0.644 1 98.62 78 SER B N 1
ATOM 1323 C CA . SER B 1 78 ? 2.48 -12.227 1.472 1 98.62 78 SER B CA 1
ATOM 1324 C C . SER B 1 78 ? 1.841 -11.398 2.582 1 98.62 78 SER B C 1
ATOM 1326 O O . SER B 1 78 ? 0.77 -11.75 3.082 1 98.62 78 SER B O 1
ATOM 1328 N N . LYS B 1 79 ? 2.469 -10.258 2.896 1 98.31 79 LYS B N 1
ATOM 1329 C CA . LYS B 1 79 ? 1.953 -9.414 3.971 1 98.31 79 LYS B CA 1
ATOM 1330 C C . LYS B 1 79 ? 1.062 -8.305 3.418 1 98.31 79 LYS B C 1
ATOM 1332 O O . LYS B 1 79 ? 0.437 -7.566 4.18 1 98.31 79 LYS B O 1
ATOM 1337 N N . LEU B 1 80 ? 0.972 -8.242 2.092 1 98.5 80 LEU B N 1
ATOM 1338 C CA . LEU B 1 80 ? 0.283 -7.109 1.484 1 98.5 80 LEU B CA 1
ATOM 1339 C C . LEU B 1 80 ? -0.989 -7.559 0.776 1 98.5 80 LEU B C 1
ATOM 1341 O O . LEU B 1 80 ? -1.842 -6.738 0.437 1 98.5 80 LEU B O 1
ATOM 1345 N N . ILE B 1 81 ? -1.134 -8.852 0.64 1 98.62 81 ILE B N 1
ATOM 1346 C CA . ILE B 1 81 ? -2.332 -9.375 -0.011 1 98.62 81 ILE B CA 1
ATOM 1347 C C . ILE B 1 81 ? -3.238 -10.023 1.027 1 98.62 81 ILE B C 1
ATOM 1349 O O . ILE B 1 81 ? -2.758 -10.633 1.986 1 98.62 81 ILE B O 1
ATOM 1353 N N . PRO B 1 82 ? -4.551 -9.977 0.809 1 98 82 PRO B N 1
ATOM 1354 C CA . PRO B 1 82 ? -5.445 -10.711 1.708 1 98 82 PRO B CA 1
ATOM 1355 C C . PRO B 1 82 ? -5.133 -12.203 1.767 1 98 82 PRO B C 1
ATOM 1357 O O . PRO B 1 82 ? -4.848 -12.82 0.736 1 98 82 PRO B O 1
ATOM 1360 N N . PRO B 1 83 ? -5.25 -12.766 2.871 1 96.31 83 PRO B N 1
ATOM 1361 C CA . PRO B 1 83 ? -4.844 -14.164 3.025 1 96.31 83 PRO B CA 1
ATOM 1362 C C . PRO B 1 83 ? -5.648 -15.109 2.139 1 96.31 83 PRO B C 1
ATOM 1364 O O . PRO B 1 83 ? -5.129 -16.141 1.699 1 96.31 83 PRO B O 1
ATOM 1367 N N . ASN B 1 84 ? -6.844 -14.758 1.899 1 96.56 84 ASN B N 1
ATOM 1368 C CA . ASN B 1 84 ? -7.676 -15.625 1.076 1 96.56 84 ASN B CA 1
ATOM 1369 C C . ASN B 1 84 ? -7.172 -15.688 -0.363 1 96.56 84 ASN B C 1
ATOM 1371 O O . ASN B 1 84 ? -7.543 -16.594 -1.116 1 96.56 84 ASN B O 1
ATOM 1375 N N . GLN B 1 85 ? -6.359 -14.812 -0.69 1 97.94 85 GLN B N 1
ATOM 1376 C CA . GLN B 1 85 ? -5.898 -14.758 -2.074 1 97.94 85 GLN B CA 1
ATOM 1377 C C . GLN B 1 85 ? -4.816 -15.805 -2.33 1 97.94 85 GLN B C 1
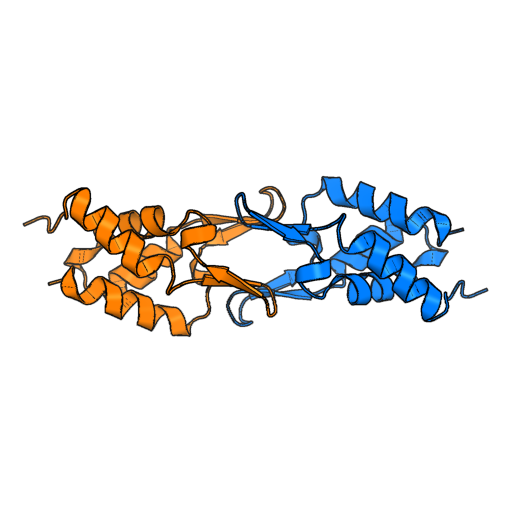ATOM 1379 O O . GLN B 1 85 ? -4.484 -16.094 -3.482 1 97.94 85 GLN B O 1
ATOM 1384 N N . PHE B 1 86 ? -4.34 -16.391 -1.237 1 97.62 86 PHE B N 1
ATOM 1385 C CA . PHE B 1 86 ? -3.459 -17.531 -1.421 1 97.62 86 PHE B CA 1
ATOM 1386 C C . PHE B 1 86 ? -4.16 -18.641 -2.209 1 97.62 86 PHE B C 1
ATOM 1388 O O . PHE B 1 86 ? -3.566 -19.234 -3.105 1 97.62 86 PHE B O 1
ATOM 1395 N N . PHE B 1 87 ? -5.406 -18.797 -1.937 1 97.56 87 PHE B N 1
ATOM 1396 C CA . PHE B 1 87 ? -6.168 -19.828 -2.633 1 97.56 87 PHE B CA 1
ATOM 1397 C C . PHE B 1 87 ? -6.352 -19.469 -4.102 1 97.56 87 PHE B C 1
ATOM 1399 O O . PHE B 1 87 ? -6.316 -20.328 -4.973 1 97.56 87 PHE B O 1
ATOM 1406 N N . ASP B 1 88 ? -6.559 -18.219 -4.332 1 98.44 88 ASP B N 1
ATOM 1407 C CA . ASP B 1 88 ? -6.668 -17.781 -5.719 1 98.44 88 ASP B CA 1
ATOM 1408 C C . ASP B 1 88 ? -5.387 -18.078 -6.492 1 98.44 88 ASP B C 1
ATOM 1410 O O . ASP B 1 88 ? -5.438 -18.578 -7.621 1 98.44 88 ASP B O 1
ATOM 1414 N N . LEU B 1 89 ? -4.312 -17.812 -5.867 1 98.75 89 LEU B N 1
ATOM 1415 C CA . LEU B 1 89 ? -3.041 -18.062 -6.539 1 98.75 89 LEU B CA 1
ATOM 1416 C C . LEU B 1 89 ? -2.818 -19.562 -6.742 1 98.75 89 LEU B C 1
ATOM 1418 O O . LEU B 1 89 ? -2.357 -19.984 -7.805 1 98.75 89 LEU B O 1
ATOM 1422 N N . GLU B 1 90 ? -3.119 -20.312 -5.75 1 98.56 90 GLU B N 1
ATOM 1423 C CA . GLU B 1 90 ? -2.996 -21.766 -5.879 1 98.56 90 GLU B CA 1
ATOM 1424 C C . GLU B 1 90 ? -3.785 -22.281 -7.078 1 98.56 90 GLU B C 1
ATOM 1426 O O . GLU B 1 90 ? -3.281 -23.109 -7.852 1 98.56 90 GLU B O 1
ATOM 1431 N N . GLU B 1 91 ? -4.941 -21.828 -7.172 1 98.44 91 GLU B N 1
ATOM 1432 C CA . GLU B 1 91 ? -5.797 -22.219 -8.289 1 98.44 91 GLU B CA 1
ATOM 1433 C C . GLU B 1 91 ? -5.16 -21.859 -9.625 1 98.44 91 GLU B C 1
ATOM 1435 O O . GLU B 1 91 ? -5.148 -22.672 -10.555 1 98.44 91 GLU B O 1
ATOM 1440 N N . ILE B 1 92 ? -4.641 -20.75 -9.727 1 98.38 92 ILE B N 1
ATOM 1441 C CA . ILE B 1 92 ? -4.02 -20.266 -10.953 1 98.38 92 ILE B CA 1
ATOM 1442 C C . ILE B 1 92 ? -2.807 -21.125 -11.297 1 98.38 92 ILE B C 1
ATOM 1444 O O . ILE B 1 92 ? -2.539 -21.391 -12.469 1 98.38 92 ILE B O 1
ATOM 1448 N N . LEU B 1 93 ? -2.154 -21.594 -10.273 1 98.06 93 LEU B N 1
ATOM 1449 C CA . LEU B 1 93 ? -0.882 -22.266 -10.469 1 98.06 93 LEU B CA 1
ATOM 1450 C C . LEU B 1 93 ? -1.104 -23.75 -10.758 1 98.06 93 LEU B C 1
ATOM 1452 O O . LEU B 1 93 ? -0.219 -24.422 -11.289 1 98.06 93 LEU B O 1
ATOM 1456 N N . GLU B 1 94 ? -2.221 -24.266 -10.367 1 97.44 94 GLU B N 1
ATOM 1457 C CA . GLU B 1 94 ? -2.5 -25.703 -10.367 1 97.44 94 GLU B CA 1
ATOM 1458 C C . GLU B 1 94 ? -2.172 -26.328 -11.711 1 97.44 94 GLU B C 1
ATOM 1460 O O . GLU B 1 94 ? -1.509 -27.375 -11.773 1 97.44 94 GLU B O 1
ATOM 1465 N N . PRO B 1 95 ? -2.52 -25.688 -12.852 1 95.56 95 PRO B N 1
ATOM 1466 C CA . PRO B 1 95 ? -2.252 -26.297 -14.148 1 95.56 95 PRO B CA 1
ATOM 1467 C C . PRO B 1 95 ? -0.761 -26.422 -14.453 1 95.56 95 PRO B C 1
ATOM 1469 O O . PRO B 1 95 ? -0.364 -27.219 -15.305 1 95.56 95 PRO B O 1
ATOM 1472 N N . TYR B 1 96 ? 0.011 -25.75 -13.703 1 94.88 96 TYR B N 1
ATOM 1473 C CA . TYR B 1 96 ? 1.441 -25.734 -13.984 1 94.88 96 TYR B CA 1
ATOM 1474 C C . TYR B 1 96 ? 2.199 -26.656 -13.047 1 94.88 96 TYR B C 1
ATOM 1476 O O . TYR B 1 96 ? 3.381 -26.953 -13.266 1 94.88 96 TYR B O 1
ATOM 1484 N N . CYS B 1 97 ? 1.616 -27 -11.953 1 93.06 97 CYS B N 1
ATOM 1485 C CA . CYS B 1 97 ? 2.281 -27.781 -10.922 1 93.06 97 CYS B CA 1
ATOM 1486 C C . CYS B 1 97 ? 1.944 -29.266 -11.07 1 93.06 97 CYS B C 1
ATOM 1488 O O . CYS B 1 97 ? 2.266 -30.062 -10.188 1 93.06 97 CYS B O 1
ATOM 1490 N N . ARG B 1 98 ? 1.757 -29.75 -12.148 1 77.5 98 ARG B N 1
ATOM 1491 C CA . ARG B 1 98 ? 1.469 -31.172 -12.344 1 77.5 98 ARG B CA 1
ATOM 1492 C C . ARG B 1 98 ? 2.721 -32 -12.133 1 77.5 98 ARG B C 1
ATOM 1494 O O . ARG B 1 98 ? 3.836 -31.562 -12.391 1 77.5 98 ARG B O 1
#

pLDDT: mean 95.67, std 8.68, range [42.06, 98.88]

Sequence (196 aa):
MSTSIDSSQINELAMSIADRLFIQVGNWNLYLGDAGLAKDLAIECQANFDQGANVAARKGLEGIQVKLGGGITRLPLSKLIPPNQFFDLEEILEPYCRMSTSIDSSQINELAMSIADRLFIQVGNWNLYLGDAGLAKDLAIECQANFDQGANVAARKGLEGIQVKLGGGITRLPLSKLIPPNQFFDLEEILEPYCR

Radius of gyration: 20.21 Å; Cα contacts (8 Å, |Δi|>4): 367; chains: 2; bounding box: 28×63×47 Å

InterPro domains:
  IPR021518 Protein of unknown function DUF3181 [PF11378] (10-96)

Organism: Prochlorococcus marinus (strain NATL2A) (NCBI:txid59920)

Secondary structure (DSSP, 8-state):
------HHHHHHHHHHHHTT-EEEETTEEEEHHHHT-HHHHHHHHHTTGGG-HHHHHHHHHHH-EEEEGGGTEEEEGGGTS-TTHHHHHHHHHGGG--/------HHHHHHHHHHHHTT-EEEETTEEEEHHHHT-HHHHHHHHHTTGGG-HHHHHHHHHHH-EEEEGGGTEEEEGGGTS-TTHHHHHHHHHGGG--